Protein AF-A0A3S4GE03-F1 (afdb_monomer)

Foldseek 3Di:
DVVVVVVVCVVVVQQAADDPDDCGRCVVVVVVVVVVVVVVVVVVVVVVVVVVVVVVVVVVVLVVCLVPDPDWDWDFDQDPQRDTDTDTFQDFDQDPPPRDTDGPHYSPDPDDDDDDDDDPDVHPLRVLLVVLVVVLVVDDPPDPVNVLSVLVNLCSDDDPVSVVVNVVSLLVCLLVVNDDQPDPVSVVSNVVSVVVPVVDPDVVVVVVVVVVVVVVVVVVVVVVVVVVVVVVVVVVVVVVVVVVVVVVVVVVVVVVVVVVVVVVVVVVVVVVVVVVVVVVVVVVVVVVVVVVVVVVVVVVVVVVVVVVVVVDDDDDDDDDDD

Radius of gyration: 67.32 Å; Cα contacts (8 Å, |Δi|>4): 139; chains: 1; bounding box: 123×93×188 Å

Solvent-accessible surface area (backbone atoms only — not comparable to full-atom values): 18645 Å² total; per-residue (Å²): 108,71,67,58,52,54,47,57,49,52,66,72,70,52,52,68,81,56,69,94,81,79,56,29,61,44,44,70,57,51,51,52,49,51,50,50,56,51,53,50,50,64,56,40,55,57,52,51,51,47,48,53,49,51,48,52,51,48,53,51,47,50,61,50,48,69,75,68,62,90,66,71,46,77,42,75,44,73,46,99,85,72,48,78,42,83,41,62,33,56,42,76,44,69,41,89,89,76,74,46,80,42,60,41,60,50,85,85,56,90,77,80,84,81,84,87,90,70,78,97,53,96,39,73,59,53,45,55,48,53,54,46,52,56,48,55,77,73,42,61,86,90,39,75,64,40,53,50,50,53,33,55,48,33,59,60,52,86,51,89,87,37,47,70,53,20,53,53,25,49,52,51,35,36,68,71,64,77,43,79,66,85,47,79,68,44,44,51,51,45,52,52,43,53,52,48,59,74,72,44,78,56,64,67,58,53,49,55,48,45,57,52,44,51,58,48,48,52,52,50,48,53,50,51,50,53,51,49,51,50,51,52,49,51,49,53,52,53,49,49,52,50,49,51,50,50,50,54,48,52,53,52,51,53,54,51,49,54,52,48,52,52,49,51,50,51,50,52,54,50,50,53,52,48,52,53,52,48,52,55,48,50,53,52,50,51,53,50,52,51,53,53,51,55,50,48,53,52,50,54,52,50,53,52,55,49,53,58,57,71,70,62,89,80,84,88,87,84,91,80,83,133

Mean predicted aligned error: 22.33 Å

Sequence (322 aa):
MLEAATAAVKEVATLGVDAEAVNGGQVAYDTVNQLNMRADLETYVFQDNLATAMRRDGEIYQSIVNDIYDVPRNVVITLEDGSEKEVQLMAEVVDLATGERQVLNDIRGRYECYTDVGPSFQSMKQQNRAEILELLGKTPQGTPEYQLLLLQYFTLLDGKGVEMMRDYANKQLIQMGVKKPETPEEQQWFVEAQQAKQGQQDPAMVQAQGVLLQGQAELAKAQNQTLSLQIDAAKVEAQNQLNAAKIAEIFNNMDLNKQSEFREFLKTVASFQQDRSEDARANAELLLKGNEQTHKQRMDIANILQSQRQNQPSGSVAETPQ

Secondary structure (DSSP, 8-state):
-HHHHHHHHHHHHS----STTTSSSSHHHHHHHHHHHHHHHHHHHHHHHHHHHHHHHHHHHHHHHHHH--S--EEEEEPTTS-EEEEETTEEEE-TTT--EEEET-TTS---------S--SSHHHHHHHHHHHHHHHSPTTSHHHHHHHHHHHHT--STTTHHHHHHHHHHHHHTTSSPP-SHHHHHHHHHHHHHHHHS--HHHHHHHHHHHHHHHHHHHHHHHHHHHHHHHHHHHHHHHHHHHHHHHHHHHHHHHHHHHHHHHHHHHHHHHHHHHHHHHHHHHHHHHHHHHHHHHHHHHHHHHHHHHHTS----------

Organism: Salmonella enterica I (NCBI:txid59201)

Nearest PDB structures (foldseek):
  8eao-assembly1_F  TM=4.187E-01  e=5.826E-20  Salmonella phage P22
  8tvu-assembly1_B  TM=3.949E-01  e=2.277E-19  Salmonella phage P22
  4v4k-assembly1_M  TM=5.401E-01  e=2.304E-14  Lederbergvirus P22
  7sp4-assembly1_B  TM=5.221E-01  e=5.064E-06  Lederbergvirus Sf6

pLDDT: mean 70.63, std 12.8, range [39.88, 92.25]

InterPro domains:
  IPR032427 Phage P22-like portal protein [PF16510] (1-222)

Structure (mmCIF, N/CA/C/O backbone):
data_AF-A0A3S4GE03-F1
#
_entry.id   AF-A0A3S4GE03-F1
#
loop_
_atom_site.group_PDB
_atom_site.id
_atom_site.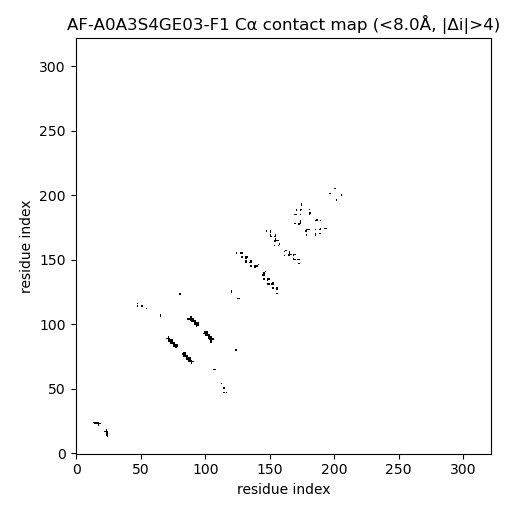type_symbol
_atom_site.label_atom_id
_atom_site.label_alt_id
_atom_site.label_comp_id
_atom_site.label_asym_id
_atom_site.label_entity_id
_atom_site.label_seq_id
_atom_site.pdbx_PDB_ins_code
_atom_site.Cartn_x
_atom_site.Cartn_y
_atom_site.Cartn_z
_atom_site.occupancy
_atom_site.B_iso_or_equiv
_atom_site.auth_seq_id
_atom_site.auth_comp_id
_atom_site.auth_asym_id
_atom_site.auth_atom_id
_atom_site.pdbx_PDB_model_num
ATOM 1 N N . MET A 1 1 ? 33.831 49.972 -22.524 1.00 71.19 1 MET A N 1
ATOM 2 C CA . MET A 1 1 ? 34.371 48.802 -23.259 1.00 71.19 1 MET A CA 1
ATOM 3 C C . MET A 1 1 ? 33.900 47.490 -22.645 1.00 71.19 1 MET A C 1
ATOM 5 O O . MET A 1 1 ? 33.284 46.718 -23.360 1.00 71.19 1 MET A O 1
ATOM 9 N N . LEU A 1 2 ? 34.106 47.256 -21.341 1.00 76.44 2 LEU A N 1
ATOM 10 C CA . LEU A 1 2 ? 33.656 46.020 -20.681 1.00 76.44 2 LEU A CA 1
ATOM 11 C C . LEU A 1 2 ? 32.128 45.823 -20.742 1.00 76.44 2 LEU A C 1
ATOM 13 O O . LEU A 1 2 ? 31.669 44.744 -21.083 1.00 76.44 2 LEU A O 1
ATOM 17 N N . GLU A 1 3 ? 31.346 46.877 -20.492 1.00 78.25 3 GLU A N 1
ATOM 18 C CA . GLU A 1 3 ? 29.873 46.817 -20.550 1.00 78.25 3 GLU A CA 1
ATOM 19 C C . GLU A 1 3 ? 29.325 46.576 -21.961 1.00 78.25 3 GLU A C 1
ATOM 21 O O . GLU A 1 3 ? 28.340 45.870 -22.138 1.00 78.25 3 GLU A O 1
ATOM 26 N N . ALA A 1 4 ? 29.990 47.114 -22.984 1.00 81.19 4 ALA A N 1
ATOM 27 C CA . ALA A 1 4 ? 29.619 46.858 -24.373 1.00 81.19 4 ALA A CA 1
ATOM 28 C C . ALA A 1 4 ? 29.935 45.409 -24.777 1.00 81.19 4 ALA A C 1
ATOM 30 O O . ALA A 1 4 ? 29.151 44.777 -25.477 1.00 81.19 4 ALA A O 1
ATOM 31 N N . ALA A 1 5 ? 31.054 44.859 -24.292 1.00 80.75 5 ALA A N 1
ATOM 32 C CA . ALA A 1 5 ? 31.407 43.463 -24.521 1.00 80.75 5 ALA A CA 1
ATOM 33 C C . ALA A 1 5 ? 30.427 42.505 -23.822 1.00 80.75 5 ALA A C 1
ATOM 35 O O . ALA A 1 5 ? 30.010 41.515 -24.416 1.00 80.75 5 ALA A O 1
ATOM 36 N N . THR A 1 6 ? 30.005 42.804 -22.590 1.00 82.50 6 THR A N 1
ATOM 37 C CA . THR A 1 6 ? 29.022 41.970 -21.882 1.00 82.50 6 THR A CA 1
ATOM 38 C C . THR A 1 6 ? 27.618 42.090 -22.471 1.00 82.50 6 THR A C 1
ATOM 40 O O . THR A 1 6 ? 26.898 41.094 -22.492 1.00 82.50 6 THR A O 1
ATOM 43 N N . ALA A 1 7 ? 27.234 43.261 -22.988 1.00 82.50 7 ALA A N 1
ATOM 44 C CA . ALA A 1 7 ? 25.977 43.442 -23.711 1.00 82.50 7 ALA A CA 1
ATOM 45 C C . ALA A 1 7 ? 25.952 42.634 -25.018 1.00 82.50 7 ALA A C 1
ATOM 47 O O . ALA A 1 7 ? 25.019 41.865 -25.229 1.00 82.50 7 ALA A O 1
ATOM 48 N N . ALA A 1 8 ? 27.015 42.714 -25.826 1.00 79.75 8 ALA A N 1
ATOM 49 C CA . ALA A 1 8 ? 27.121 41.964 -27.078 1.00 79.75 8 ALA A CA 1
ATOM 50 C C . ALA A 1 8 ? 27.074 40.443 -26.858 1.00 79.75 8 ALA A C 1
ATOM 52 O O . ALA A 1 8 ? 26.425 39.730 -27.616 1.00 79.75 8 ALA A O 1
ATOM 53 N N . VAL A 1 9 ? 27.717 39.940 -25.795 1.00 78.94 9 VAL A N 1
ATOM 54 C CA . VAL A 1 9 ? 27.664 38.511 -25.441 1.00 78.94 9 VAL A CA 1
ATOM 55 C C . VAL A 1 9 ? 26.261 38.097 -24.999 1.00 78.94 9 VAL A C 1
ATOM 57 O O . VAL A 1 9 ? 25.794 37.039 -25.404 1.00 78.94 9 VAL A O 1
ATOM 60 N N . LYS A 1 10 ? 25.568 38.912 -24.196 1.00 77.88 10 LYS A N 1
ATOM 61 C CA . LYS A 1 10 ? 24.201 38.597 -23.751 1.00 77.88 10 LYS A CA 1
ATOM 62 C C . LYS A 1 10 ? 23.214 38.535 -24.911 1.00 77.88 10 LYS A C 1
ATOM 64 O O . LYS A 1 10 ? 22.369 37.653 -24.911 1.00 77.88 10 LYS A O 1
ATOM 69 N N . GLU A 1 11 ? 23.355 39.421 -25.891 1.00 74.69 11 GLU A N 1
ATOM 70 C CA . GLU A 1 11 ? 22.436 39.527 -27.027 1.00 74.69 11 GLU A CA 1
ATOM 71 C C . GLU A 1 11 ? 22.464 38.283 -27.933 1.00 74.69 11 GLU A C 1
ATOM 73 O O . GLU A 1 11 ? 21.421 37.846 -28.410 1.00 74.69 11 GLU A O 1
ATOM 78 N N . VAL A 1 12 ? 23.636 37.658 -28.113 1.00 74.94 12 VAL A N 1
ATOM 79 C CA . VAL A 1 12 ? 23.782 36.411 -28.894 1.00 74.94 12 VAL A CA 1
ATOM 80 C C . VAL A 1 12 ? 23.663 35.131 -28.063 1.00 74.94 12 VAL A C 1
ATOM 82 O O . VAL A 1 12 ? 23.415 34.064 -28.620 1.00 74.94 12 VAL A O 1
ATOM 85 N N . ALA A 1 13 ? 23.859 35.203 -26.744 1.00 69.00 13 ALA A N 1
ATOM 86 C CA . ALA A 1 13 ? 23.791 34.035 -25.863 1.00 69.00 13 ALA A CA 1
ATOM 87 C C . ALA A 1 13 ? 22.346 33.629 -25.530 1.00 69.00 13 ALA A C 1
ATOM 89 O O . ALA A 1 13 ? 22.100 32.487 -25.145 1.00 69.00 13 ALA A O 1
ATOM 90 N N . THR A 1 14 ? 21.384 34.543 -25.671 1.00 63.22 14 THR A N 1
ATOM 91 C CA . THR A 1 14 ? 19.960 34.249 -25.489 1.00 63.22 14 THR A CA 1
ATOM 92 C C . THR A 1 14 ? 19.299 33.984 -26.834 1.00 63.22 14 THR A C 1
ATOM 94 O O . THR A 1 14 ? 18.924 34.917 -27.542 1.00 63.22 14 THR A O 1
ATOM 97 N N . LEU A 1 15 ? 19.113 32.709 -27.184 1.00 60.22 15 LEU A N 1
ATOM 98 C CA . LEU A 1 15 ? 18.214 32.347 -28.279 1.00 60.22 15 LEU A CA 1
ATOM 99 C C . LEU A 1 15 ? 16.779 32.608 -27.808 1.00 60.22 15 LEU A C 1
ATOM 101 O O . LEU A 1 15 ? 16.292 31.867 -26.962 1.00 60.22 15 LEU A O 1
ATOM 105 N N . GLY A 1 16 ? 16.178 33.695 -28.312 1.00 57.91 16 GLY A N 1
ATOM 106 C CA . GLY A 1 16 ? 14.763 34.083 -28.199 1.00 57.91 16 GLY A CA 1
ATOM 107 C C . GLY A 1 16 ? 13.973 33.377 -27.099 1.00 57.91 16 GLY A C 1
ATOM 108 O O . GLY A 1 16 ? 13.423 32.303 -27.319 1.00 57.91 16 GLY A O 1
ATOM 109 N N . VAL A 1 17 ? 13.925 33.972 -25.909 1.00 55.25 17 VAL A N 1
ATOM 110 C CA . VAL A 1 17 ? 13.207 33.384 -24.778 1.00 55.25 17 VAL A CA 1
ATOM 111 C C . VAL A 1 17 ? 11.729 33.736 -24.897 1.00 55.25 17 VAL A C 1
ATOM 113 O O . VAL A 1 17 ? 11.349 34.856 -24.583 1.00 55.25 17 VAL A O 1
ATOM 116 N N . ASP A 1 18 ? 10.909 32.768 -25.301 1.00 49.78 18 ASP A N 1
ATOM 117 C CA . ASP A 1 18 ? 9.490 32.749 -24.951 1.00 49.78 18 ASP A CA 1
ATOM 118 C C . ASP A 1 18 ? 9.033 31.337 -24.545 1.00 49.78 18 ASP A C 1
ATOM 120 O O . ASP A 1 18 ? 9.496 30.332 -25.080 1.00 49.78 18 ASP A O 1
ATOM 124 N N . ALA A 1 19 ? 8.120 31.311 -23.565 1.00 51.00 19 ALA A N 1
ATOM 125 C CA . ALA A 1 19 ? 7.513 30.175 -22.851 1.00 51.00 19 ALA A CA 1
ATOM 126 C C . ALA A 1 19 ? 8.363 29.422 -21.784 1.00 51.00 19 ALA A C 1
ATOM 128 O O . ALA A 1 19 ? 8.441 28.194 -21.751 1.00 51.00 19 ALA A O 1
ATOM 129 N N . GLU A 1 20 ? 8.987 30.188 -20.887 1.00 55.12 20 GLU A N 1
ATOM 130 C CA . GLU A 1 20 ? 9.081 30.030 -19.412 1.00 55.12 20 GLU A CA 1
ATOM 131 C C . GLU A 1 20 ? 9.272 28.689 -18.658 1.00 55.12 20 GLU A C 1
ATOM 133 O O . GLU A 1 20 ? 9.245 28.728 -17.430 1.00 55.12 20 GLU A O 1
ATOM 138 N N . ALA A 1 21 ? 9.576 27.534 -19.261 1.00 54.75 21 ALA A N 1
ATOM 139 C CA . ALA A 1 21 ? 10.149 26.439 -18.443 1.00 54.75 21 ALA A CA 1
ATOM 140 C C . ALA A 1 21 ? 11.004 25.391 -19.159 1.00 54.75 21 ALA A C 1
ATOM 142 O O . ALA A 1 21 ? 11.906 24.851 -18.526 1.00 54.75 21 ALA A O 1
ATOM 143 N N . VAL A 1 22 ? 10.750 25.060 -20.428 1.00 53.12 22 VAL A N 1
ATOM 144 C CA . VAL A 1 22 ? 11.468 23.934 -21.075 1.00 53.12 22 VAL A CA 1
ATOM 145 C C . VAL A 1 22 ? 11.810 24.206 -22.545 1.00 53.12 22 VAL A C 1
ATOM 147 O O . VAL A 1 22 ? 12.855 23.781 -23.016 1.00 53.12 22 VAL A O 1
ATOM 150 N N . ASN A 1 23 ? 11.019 25.017 -23.254 1.00 50.31 23 ASN A N 1
ATOM 151 C CA . ASN A 1 23 ? 11.050 25.060 -24.721 1.00 50.31 23 ASN A CA 1
ATOM 152 C C . ASN A 1 23 ? 11.392 26.450 -25.310 1.00 50.31 23 ASN A C 1
ATOM 154 O O . ASN A 1 23 ? 11.028 26.747 -26.437 1.00 50.31 23 ASN A O 1
ATOM 158 N N . GLY A 1 24 ? 12.066 27.341 -24.580 1.00 54.62 24 GLY A N 1
ATOM 159 C CA . GLY A 1 24 ? 12.388 28.679 -25.111 1.00 54.62 24 GLY A CA 1
ATOM 160 C C . GLY A 1 24 ? 13.609 28.670 -26.035 1.00 54.62 24 GLY A C 1
ATOM 161 O O . GLY A 1 24 ? 13.508 28.815 -27.248 1.00 54.62 24 GLY A O 1
ATOM 162 N N . GLY A 1 25 ? 14.788 28.433 -25.454 1.00 57.78 25 GLY A N 1
ATOM 163 C CA . GLY A 1 25 ? 16.060 28.462 -26.191 1.00 57.78 25 GLY A CA 1
ATOM 164 C C . GLY A 1 25 ? 16.484 27.130 -26.819 1.00 57.78 25 GLY A C 1
ATOM 165 O O . GLY A 1 25 ? 17.398 27.110 -27.641 1.00 57.78 25 GLY A O 1
ATOM 166 N N . GLN A 1 26 ? 15.848 26.016 -26.440 1.00 60.62 26 GLN A N 1
ATOM 167 C CA . GLN A 1 26 ? 16.215 24.670 -26.901 1.00 60.62 26 GLN A CA 1
ATOM 168 C C . GLN A 1 26 ? 15.377 24.174 -28.081 1.00 60.62 26 GLN A C 1
ATOM 170 O O . GLN A 1 26 ? 15.816 23.257 -28.756 1.00 60.62 26 GLN A O 1
ATOM 175 N N . VAL A 1 27 ? 14.259 24.819 -28.438 1.00 60.62 27 VAL A N 1
ATOM 176 C CA . VAL A 1 27 ? 13.382 24.336 -29.527 1.00 60.62 27 VAL A CA 1
ATOM 177 C C . VAL A 1 27 ? 14.083 24.284 -30.874 1.00 60.62 27 VAL A C 1
ATOM 179 O O . VAL A 1 27 ? 13.823 23.369 -31.646 1.00 60.62 27 VAL A O 1
ATOM 182 N N . ALA A 1 28 ? 15.002 25.205 -31.166 1.00 61.56 28 ALA A N 1
ATOM 183 C CA . ALA A 1 28 ? 15.797 25.123 -32.391 1.00 61.56 28 ALA A CA 1
ATOM 184 C C . ALA A 1 28 ? 16.684 23.864 -32.403 1.00 61.56 28 ALA A C 1
ATOM 186 O O . ALA A 1 28 ? 16.758 23.171 -33.416 1.00 61.56 28 ALA A O 1
ATOM 187 N N . TYR A 1 29 ? 17.300 23.530 -31.266 1.00 62.91 29 TYR A N 1
ATOM 188 C CA . TYR A 1 29 ? 18.113 22.324 -31.112 1.00 62.91 29 TYR A CA 1
ATOM 189 C C . TYR A 1 29 ? 17.261 21.054 -31.083 1.00 62.91 29 TYR A C 1
ATOM 191 O O . TYR A 1 29 ? 17.598 20.094 -31.766 1.00 62.91 29 TYR A O 1
ATOM 199 N N . ASP A 1 30 ? 16.130 21.064 -30.382 1.00 63.03 30 ASP A N 1
ATOM 200 C CA . ASP A 1 30 ? 15.200 19.941 -30.295 1.00 63.03 30 ASP A CA 1
ATOM 201 C C . ASP A 1 30 ? 14.514 19.672 -31.629 1.00 63.03 30 ASP A C 1
ATOM 203 O O . ASP A 1 30 ? 14.332 18.519 -31.993 1.00 63.03 30 ASP A O 1
ATOM 207 N N . THR A 1 31 ? 14.194 20.705 -32.409 1.00 64.12 31 THR A N 1
ATOM 208 C CA . THR A 1 31 ? 13.623 20.539 -33.753 1.00 64.12 31 THR A CA 1
ATOM 209 C C . THR A 1 31 ? 14.653 19.939 -34.707 1.00 64.12 31 THR A C 1
ATOM 211 O O . THR A 1 31 ? 14.323 19.041 -35.478 1.00 64.12 31 THR A O 1
ATOM 214 N N . VAL A 1 32 ? 15.916 20.379 -34.637 1.00 66.50 32 VAL A N 1
ATOM 215 C CA . VAL A 1 32 ? 17.011 19.769 -35.412 1.00 66.50 32 VAL A CA 1
ATOM 216 C C . VAL A 1 32 ? 17.273 18.333 -34.949 1.00 66.50 32 VAL A C 1
ATOM 218 O O . VAL A 1 32 ? 17.465 17.452 -35.780 1.00 66.50 32 VAL A O 1
ATOM 221 N N . ASN A 1 33 ? 17.215 18.063 -33.645 1.00 66.25 33 ASN A N 1
ATOM 222 C CA . ASN A 1 33 ? 17.357 16.717 -33.099 1.00 66.25 33 ASN A CA 1
ATOM 223 C C . ASN A 1 33 ? 16.191 15.806 -33.522 1.00 66.25 33 ASN A C 1
ATOM 225 O O . ASN A 1 33 ? 16.417 14.684 -33.952 1.00 66.25 33 ASN A O 1
ATOM 229 N N . GLN A 1 34 ? 14.952 16.301 -33.506 1.00 62.12 34 GLN A N 1
ATOM 230 C CA . GLN A 1 34 ? 13.775 15.582 -34.003 1.00 62.12 34 GLN A CA 1
ATOM 231 C C . GLN A 1 34 ? 13.847 15.325 -35.513 1.00 62.12 34 GLN A C 1
ATOM 233 O O . GLN A 1 34 ? 13.414 14.269 -35.972 1.00 62.12 34 GLN A O 1
ATOM 238 N N . LEU A 1 35 ? 14.402 16.258 -36.293 1.00 60.75 35 LEU A N 1
ATOM 239 C CA . LEU A 1 35 ? 14.673 16.052 -37.718 1.00 60.75 35 LEU A CA 1
ATOM 240 C C . LEU A 1 35 ? 15.735 14.968 -37.935 1.00 60.75 35 LEU A C 1
ATOM 242 O O . LEU A 1 35 ? 15.525 14.098 -38.773 1.00 60.75 35 LEU A O 1
ATOM 246 N N . ASN A 1 36 ? 16.817 14.968 -37.151 1.00 59.56 36 ASN A N 1
ATOM 247 C CA . ASN A 1 36 ? 17.829 13.909 -37.197 1.00 59.56 36 ASN A CA 1
ATOM 248 C C . ASN A 1 36 ? 17.255 12.550 -36.759 1.00 59.56 36 ASN A C 1
ATOM 250 O O . ASN A 1 36 ? 17.472 11.562 -37.447 1.00 59.56 36 ASN A O 1
ATOM 254 N N . MET A 1 37 ? 16.428 12.497 -35.709 1.00 57.50 37 MET A N 1
ATOM 255 C CA . MET A 1 37 ? 15.717 11.275 -35.302 1.00 57.50 37 MET A CA 1
ATOM 256 C C . MET A 1 37 ? 14.765 10.755 -36.390 1.00 57.50 37 MET A C 1
ATOM 258 O O . MET A 1 37 ? 14.607 9.548 -36.556 1.00 57.50 37 MET A O 1
ATOM 262 N N . ARG A 1 38 ? 14.127 11.649 -37.158 1.00 55.78 38 ARG A N 1
ATOM 263 C CA . ARG A 1 38 ? 13.309 11.259 -38.318 1.00 55.78 38 ARG A CA 1
ATOM 264 C C . ARG A 1 38 ? 14.151 10.787 -39.505 1.00 55.78 38 ARG A C 1
ATOM 266 O O . ARG A 1 38 ? 13.716 9.880 -40.203 1.00 55.78 38 ARG A O 1
ATOM 273 N N . ALA A 1 39 ? 15.331 11.364 -39.720 1.00 58.16 39 ALA A N 1
ATOM 274 C CA . ALA A 1 39 ? 16.275 10.902 -40.738 1.00 58.16 39 ALA A CA 1
ATOM 275 C C . ALA A 1 39 ? 16.860 9.519 -40.388 1.00 58.16 39 ALA A C 1
ATOM 277 O O . ALA A 1 39 ? 16.996 8.663 -41.262 1.00 58.16 39 ALA A O 1
ATOM 278 N N . ASP A 1 40 ? 17.107 9.250 -39.102 1.00 54.06 40 ASP A N 1
ATOM 279 C CA . ASP A 1 40 ? 17.481 7.917 -38.617 1.00 54.06 40 ASP A CA 1
ATOM 280 C C . ASP A 1 40 ? 16.367 6.887 -38.879 1.00 54.06 40 ASP A C 1
ATOM 282 O O . ASP A 1 40 ? 16.654 5.741 -39.219 1.00 54.06 40 ASP A O 1
ATOM 286 N N . LEU A 1 41 ? 15.096 7.303 -38.835 1.00 53.41 41 LEU A N 1
ATOM 287 C CA . LEU A 1 41 ? 13.927 6.484 -39.182 1.00 53.41 41 LEU A CA 1
ATOM 288 C C . LEU A 1 41 ? 13.893 6.057 -40.666 1.00 53.41 41 LEU A C 1
ATOM 290 O O . LEU A 1 41 ? 13.392 4.980 -40.983 1.00 53.41 41 LEU A O 1
ATOM 294 N N . GLU A 1 42 ? 14.460 6.841 -41.588 1.00 49.84 42 GLU A N 1
ATOM 295 C CA . GLU A 1 42 ? 14.595 6.420 -42.995 1.00 49.84 42 GLU A CA 1
ATOM 296 C C . GLU A 1 42 ? 15.641 5.306 -43.153 1.00 49.84 42 GLU A C 1
ATOM 298 O O . GLU A 1 42 ? 15.451 4.371 -43.932 1.00 49.84 42 GLU A O 1
ATOM 303 N N . THR A 1 43 ? 16.716 5.354 -42.360 1.00 58.28 43 THR A N 1
ATOM 304 C CA . THR A 1 43 ? 17.705 4.264 -42.279 1.00 58.28 43 THR A CA 1
ATOM 305 C C . THR A 1 43 ? 17.124 3.048 -41.551 1.00 58.28 43 THR A C 1
ATOM 307 O O . THR A 1 43 ? 17.416 1.902 -41.903 1.00 58.28 43 THR A O 1
ATOM 310 N N . TYR A 1 44 ? 16.230 3.293 -40.592 1.00 54.25 44 TYR A N 1
ATOM 311 C CA . TYR A 1 44 ? 15.542 2.277 -39.808 1.00 54.25 44 TYR A CA 1
ATOM 312 C C . TYR A 1 44 ? 14.733 1.307 -40.669 1.00 54.25 44 TYR A C 1
ATOM 314 O O . TYR A 1 44 ? 14.786 0.110 -40.430 1.00 54.25 44 TYR A O 1
ATOM 322 N N . VAL A 1 45 ? 14.064 1.773 -41.729 1.00 55.47 45 VAL A N 1
ATOM 323 C CA . VAL A 1 45 ? 13.328 0.889 -42.655 1.00 55.47 45 VAL A CA 1
ATOM 324 C C . VAL A 1 45 ? 14.251 -0.158 -43.292 1.00 55.47 45 VAL A C 1
ATOM 326 O O . VAL A 1 45 ? 13.839 -1.293 -43.515 1.00 55.47 45 VAL A O 1
ATOM 329 N N . PHE A 1 46 ? 15.518 0.168 -43.565 1.00 58.44 46 PHE A N 1
ATOM 330 C CA . PHE A 1 46 ? 16.478 -0.817 -44.077 1.00 58.44 46 PHE A CA 1
ATOM 331 C C . PHE A 1 46 ? 16.923 -1.807 -42.999 1.00 58.44 46 PHE A C 1
ATOM 333 O O . PHE A 1 46 ? 17.118 -2.982 -43.305 1.00 58.44 46 PHE A O 1
ATOM 340 N N . GLN A 1 47 ? 17.045 -1.361 -41.748 1.00 60.91 47 GLN A N 1
ATOM 341 C CA . GLN A 1 47 ? 17.376 -2.222 -40.614 1.00 60.91 47 GLN A CA 1
ATOM 342 C C . GLN A 1 47 ? 16.206 -3.131 -40.214 1.00 60.91 47 GLN A C 1
ATOM 344 O O . GLN A 1 47 ? 16.425 -4.300 -39.915 1.00 60.91 47 GLN A O 1
ATOM 349 N N . ASP A 1 48 ? 14.974 -2.635 -40.280 1.00 55.59 48 ASP A N 1
ATOM 350 C CA . ASP A 1 48 ? 13.743 -3.386 -40.036 1.00 55.59 48 ASP A CA 1
ATOM 351 C C . ASP A 1 48 ? 13.481 -4.410 -41.145 1.00 55.59 48 ASP A C 1
ATOM 353 O O . ASP A 1 48 ? 13.202 -5.578 -40.882 1.00 55.59 48 ASP A O 1
ATOM 357 N N . ASN A 1 49 ? 13.704 -4.028 -42.406 1.00 62.22 49 ASN A N 1
ATOM 358 C CA . ASN A 1 49 ? 13.678 -4.977 -43.516 1.00 62.22 49 ASN A CA 1
ATOM 359 C C . ASN A 1 49 ? 14.788 -6.032 -43.392 1.00 62.22 49 ASN A C 1
ATOM 361 O O . ASN A 1 49 ? 14.552 -7.198 -43.707 1.00 62.22 49 ASN A O 1
ATOM 365 N N . LEU A 1 50 ? 15.979 -5.661 -42.906 1.00 68.06 50 LEU A N 1
ATOM 366 C CA . LEU A 1 50 ? 17.050 -6.615 -42.603 1.00 68.06 50 LEU A CA 1
ATOM 367 C C . LEU A 1 50 ? 16.656 -7.546 -41.451 1.00 68.06 50 LEU A C 1
ATOM 369 O O . LEU A 1 50 ? 16.901 -8.743 -41.537 1.00 68.06 50 LEU A O 1
ATOM 373 N N . ALA A 1 51 ? 16.022 -7.034 -40.398 1.00 60.66 51 ALA A N 1
ATOM 374 C CA . ALA A 1 51 ? 15.557 -7.836 -39.273 1.00 60.66 51 ALA A CA 1
ATOM 375 C C . ALA A 1 51 ? 14.408 -8.775 -39.680 1.00 60.66 51 ALA A C 1
ATOM 377 O O . ALA A 1 51 ? 14.406 -9.946 -39.309 1.00 60.66 51 ALA A O 1
ATOM 378 N N . THR A 1 52 ? 13.494 -8.310 -40.532 1.00 67.00 52 THR A N 1
ATOM 379 C CA . THR A 1 52 ? 12.438 -9.122 -41.152 1.00 67.00 52 THR A CA 1
ATOM 380 C C . THR A 1 52 ? 13.030 -10.203 -42.062 1.00 67.00 52 THR A C 1
ATOM 382 O O . THR A 1 52 ? 12.566 -11.345 -42.051 1.00 67.00 52 THR A O 1
ATOM 385 N N . ALA A 1 53 ? 14.086 -9.885 -42.819 1.00 68.81 53 ALA A N 1
ATOM 386 C CA . ALA A 1 53 ? 14.820 -10.864 -43.618 1.00 68.81 53 ALA A CA 1
ATOM 387 C C . ALA A 1 53 ? 15.520 -11.905 -42.729 1.00 68.81 53 ALA A C 1
ATOM 389 O O . ALA A 1 53 ? 15.340 -13.098 -42.944 1.00 68.81 53 ALA A O 1
ATOM 390 N N . MET A 1 54 ? 16.214 -11.471 -41.673 1.00 67.38 54 MET A N 1
ATOM 391 C CA . MET A 1 54 ? 16.857 -12.352 -40.692 1.00 67.38 54 MET A CA 1
ATOM 392 C C . MET A 1 54 ? 15.848 -13.228 -39.944 1.00 67.38 54 MET A C 1
ATOM 394 O O . MET A 1 54 ? 16.139 -14.385 -39.657 1.00 67.38 54 MET A O 1
ATOM 398 N N . ARG A 1 55 ? 14.638 -12.724 -39.670 1.00 67.62 55 ARG A N 1
ATOM 399 C CA . ARG A 1 55 ? 13.535 -13.521 -39.115 1.00 67.62 55 ARG A CA 1
ATOM 400 C C . ARG A 1 55 ? 13.123 -14.621 -40.082 1.00 67.62 55 ARG A C 1
ATOM 402 O O . ARG A 1 55 ? 12.991 -15.770 -39.675 1.00 67.62 55 ARG A O 1
ATOM 409 N N . ARG A 1 56 ? 12.951 -14.289 -41.361 1.00 72.38 56 ARG A N 1
ATOM 410 C CA . ARG A 1 56 ? 12.593 -15.275 -42.384 1.00 72.38 56 ARG A CA 1
ATOM 411 C C . ARG A 1 56 ? 13.704 -16.303 -42.596 1.00 72.38 56 ARG A C 1
ATOM 413 O O . ARG A 1 56 ? 13.403 -17.483 -42.739 1.00 72.38 56 ARG A O 1
ATOM 420 N N . ASP A 1 57 ? 14.965 -15.885 -42.539 1.00 72.31 57 ASP A N 1
ATOM 421 C CA . ASP A 1 57 ? 16.118 -16.787 -42.569 1.00 72.31 57 ASP A CA 1
ATOM 422 C C . ASP A 1 57 ? 16.170 -17.677 -41.316 1.00 72.31 57 ASP A C 1
ATOM 424 O O . ASP A 1 57 ? 16.461 -18.865 -41.429 1.00 72.31 57 ASP A O 1
ATOM 428 N N . GLY A 1 58 ? 15.816 -17.147 -40.141 1.00 67.38 58 GLY A N 1
ATOM 429 C CA . GLY A 1 58 ? 15.672 -17.896 -38.891 1.00 67.38 58 GLY A CA 1
ATOM 430 C C . GLY A 1 58 ? 14.542 -18.928 -38.932 1.00 67.38 58 GLY A C 1
ATOM 431 O O . GLY A 1 58 ? 14.754 -20.066 -38.527 1.00 67.38 58 GLY A O 1
ATOM 432 N N . GLU A 1 59 ? 13.380 -18.577 -39.490 1.00 67.69 59 GLU A N 1
ATOM 433 C CA . GLU A 1 59 ? 12.247 -19.491 -39.710 1.00 67.69 59 GLU A CA 1
ATOM 434 C C . GLU A 1 59 ? 12.615 -20.610 -40.704 1.00 67.69 59 GLU A C 1
ATOM 436 O O . GLU A 1 59 ? 12.314 -21.785 -40.474 1.00 67.69 59 GLU A O 1
ATOM 441 N N . ILE A 1 60 ? 13.316 -20.272 -41.795 1.00 74.19 60 ILE A N 1
ATOM 442 C CA . ILE A 1 60 ? 13.818 -21.252 -42.770 1.00 74.19 60 ILE A CA 1
ATOM 443 C C . ILE A 1 60 ? 14.868 -22.155 -42.120 1.00 74.19 60 ILE A C 1
ATOM 445 O O . ILE A 1 60 ? 14.786 -23.377 -42.245 1.00 74.19 60 ILE A O 1
ATOM 449 N N . TYR A 1 61 ? 15.826 -21.582 -41.392 1.00 70.25 61 TYR A N 1
ATOM 450 C CA . TYR A 1 61 ? 16.840 -22.341 -40.673 1.00 70.25 61 TYR A CA 1
ATOM 451 C C . TYR A 1 61 ? 16.190 -23.277 -39.654 1.00 70.25 61 TYR A C 1
ATOM 453 O O . TYR A 1 61 ? 16.468 -24.466 -39.695 1.00 70.25 61 TYR A O 1
ATOM 461 N N . GLN A 1 62 ? 15.249 -22.807 -38.830 1.00 62.16 62 GLN A N 1
ATOM 462 C CA . GLN A 1 62 ? 14.477 -23.651 -37.911 1.00 62.16 62 GLN A CA 1
ATOM 463 C C . GLN A 1 62 ? 13.781 -24.806 -38.639 1.00 62.16 62 GLN A C 1
ATOM 465 O O . GLN A 1 62 ? 13.878 -25.946 -38.193 1.00 62.16 62 GLN A O 1
ATOM 470 N N . SER A 1 63 ? 13.142 -24.545 -39.787 1.00 65.88 63 SER A N 1
ATOM 471 C CA . SER A 1 63 ? 12.488 -25.604 -40.568 1.00 65.88 63 SER A CA 1
ATOM 472 C C . SER A 1 63 ? 13.464 -26.689 -41.042 1.00 65.88 63 SER A C 1
ATOM 474 O O . SER A 1 63 ? 13.109 -27.860 -41.049 1.00 65.88 63 SER A O 1
ATOM 476 N N . ILE A 1 64 ? 14.706 -26.314 -41.365 1.00 70.62 64 ILE A N 1
ATOM 477 C CA . ILE A 1 64 ? 15.759 -27.229 -41.824 1.00 70.62 64 ILE A CA 1
ATOM 478 C C . ILE A 1 64 ? 16.434 -27.943 -40.641 1.00 70.62 64 ILE A C 1
ATOM 480 O O . ILE A 1 64 ? 16.735 -29.132 -40.710 1.00 70.62 64 ILE A O 1
ATOM 484 N N . VAL A 1 65 ? 16.666 -27.235 -39.536 1.00 62.78 65 VAL A N 1
ATOM 485 C CA . VAL A 1 65 ? 17.252 -27.761 -38.294 1.00 62.78 65 VAL A CA 1
ATOM 486 C C . VAL A 1 65 ? 16.378 -28.866 -37.700 1.00 62.78 65 VAL A C 1
ATOM 488 O O . VAL A 1 65 ? 16.928 -29.858 -37.224 1.00 62.78 65 VAL A O 1
ATOM 491 N N . ASN A 1 66 ? 15.051 -28.743 -37.808 1.00 60.62 66 ASN A N 1
ATOM 492 C CA . ASN A 1 66 ? 14.093 -29.775 -37.397 1.00 60.62 66 ASN A CA 1
ATOM 493 C C . ASN A 1 66 ? 14.277 -31.114 -38.130 1.00 60.62 66 ASN A C 1
ATOM 495 O O . ASN A 1 66 ? 14.013 -32.159 -37.542 1.00 60.62 66 ASN A O 1
ATOM 499 N N . ASP A 1 67 ? 14.731 -31.086 -39.386 1.00 65.12 67 ASP A N 1
ATOM 500 C CA . ASP A 1 67 ? 14.931 -32.287 -40.207 1.00 65.12 67 ASP A CA 1
ATOM 501 C C . ASP A 1 67 ? 16.361 -32.851 -40.094 1.00 65.12 67 ASP A C 1
ATOM 503 O O . ASP A 1 67 ? 16.590 -34.030 -40.364 1.00 65.12 67 ASP A O 1
ATOM 507 N N . ILE A 1 68 ? 17.342 -32.017 -39.724 1.00 66.56 68 ILE A N 1
ATOM 508 C CA . ILE A 1 68 ? 18.769 -32.386 -39.714 1.00 66.56 68 ILE A CA 1
ATOM 509 C C . ILE A 1 68 ? 19.254 -32.851 -38.335 1.00 66.56 68 ILE A C 1
ATOM 511 O O . ILE A 1 68 ? 20.136 -33.710 -38.258 1.00 66.56 68 ILE A O 1
ATOM 515 N N . TYR A 1 69 ? 18.735 -32.288 -37.241 1.00 62.38 69 TYR A N 1
ATOM 516 C CA . TYR A 1 69 ? 19.224 -32.605 -35.899 1.00 62.38 69 TYR A CA 1
ATOM 517 C C . TYR A 1 69 ? 18.333 -33.634 -35.197 1.00 62.38 69 TYR A C 1
ATOM 519 O O . TYR A 1 69 ? 17.324 -33.288 -34.598 1.00 62.38 69 TYR A O 1
ATOM 527 N N . ASP A 1 70 ? 18.770 -34.894 -35.225 1.00 61.66 70 ASP A N 1
ATOM 528 C CA . ASP A 1 70 ? 18.081 -36.054 -34.625 1.00 61.66 70 ASP A CA 1
ATOM 529 C C . ASP A 1 70 ? 18.775 -36.568 -33.340 1.00 61.66 70 ASP A C 1
ATOM 531 O O . ASP A 1 70 ? 18.607 -37.710 -32.919 1.00 61.66 70 ASP A O 1
ATOM 535 N N . VAL A 1 71 ? 19.649 -35.754 -32.731 1.00 62.44 71 VAL A N 1
ATOM 536 C CA . VAL A 1 71 ? 20.469 -36.163 -31.577 1.00 62.44 71 VAL A CA 1
ATOM 537 C C . VAL A 1 71 ? 20.284 -35.182 -30.416 1.00 62.44 71 VAL A C 1
ATOM 539 O O . VAL A 1 71 ? 20.448 -33.974 -30.619 1.00 62.44 71 VAL A O 1
ATOM 542 N N . PRO A 1 72 ? 20.014 -35.670 -29.188 1.00 61.88 72 PRO A N 1
ATOM 543 C CA . PRO A 1 72 ? 19.886 -34.818 -28.014 1.00 61.88 72 PRO A CA 1
ATOM 544 C C . PRO A 1 72 ? 21.204 -34.095 -27.727 1.00 61.88 72 PRO A C 1
ATOM 546 O O . PRO A 1 72 ? 22.273 -34.705 -27.629 1.00 61.88 72 PRO A O 1
ATOM 549 N N . ARG A 1 73 ? 21.125 -32.773 -27.575 1.00 64.19 73 ARG A N 1
ATOM 550 C CA . ARG A 1 73 ? 22.266 -31.909 -27.259 1.00 64.19 73 ARG A CA 1
ATOM 551 C C . ARG A 1 73 ? 21.847 -30.785 -26.324 1.00 64.19 73 ARG A C 1
ATOM 553 O O . ARG A 1 73 ? 20.702 -30.337 -26.340 1.00 64.19 73 ARG A O 1
ATOM 560 N N . ASN A 1 74 ? 22.807 -30.298 -25.550 1.00 64.06 74 ASN A N 1
ATOM 561 C CA . ASN A 1 74 ? 22.635 -29.085 -24.762 1.00 64.06 74 ASN A CA 1
ATOM 562 C C . ASN A 1 74 ? 22.854 -27.883 -25.687 1.00 64.06 74 ASN A C 1
ATOM 564 O O . ASN A 1 74 ? 23.862 -27.822 -26.401 1.00 64.06 74 ASN A O 1
ATOM 568 N N . VAL A 1 75 ? 21.895 -26.960 -25.715 1.00 63.34 75 VAL A N 1
ATOM 569 C CA . VAL A 1 75 ? 21.997 -25.698 -26.454 1.00 63.34 75 VAL A CA 1
ATOM 570 C C . VAL A 1 75 ? 21.735 -24.561 -25.483 1.00 63.34 75 VAL A C 1
ATOM 572 O O . VAL A 1 75 ? 20.823 -24.625 -24.661 1.00 63.34 75 VAL A O 1
ATOM 575 N N . VAL A 1 76 ? 22.560 -23.525 -25.578 1.00 67.25 76 VAL A N 1
ATOM 576 C CA . VAL A 1 76 ? 22.332 -22.261 -24.886 1.00 67.25 76 VAL A CA 1
ATOM 577 C C . VAL A 1 76 ? 21.301 -21.489 -25.702 1.00 67.25 76 VAL A C 1
ATOM 579 O O . VAL A 1 76 ? 21.558 -21.164 -26.861 1.00 67.25 76 VAL A O 1
ATOM 582 N N . ILE A 1 77 ? 20.128 -21.242 -25.127 1.00 65.12 77 ILE A N 1
ATOM 583 C CA . ILE A 1 77 ? 19.124 -20.349 -25.708 1.00 65.12 77 ILE A CA 1
ATOM 584 C C . ILE A 1 77 ? 19.212 -18.989 -25.022 1.00 65.12 77 ILE A C 1
ATOM 586 O O . ILE A 1 77 ? 19.376 -18.912 -23.804 1.00 65.12 77 ILE A O 1
ATOM 590 N N . THR A 1 78 ? 19.095 -17.918 -25.797 1.00 60.78 78 THR A N 1
ATOM 591 C CA . THR A 1 78 ? 18.935 -16.567 -25.257 1.00 60.78 78 THR A CA 1
ATOM 592 C C . THR A 1 78 ? 17.446 -16.312 -25.068 1.00 60.78 78 THR A C 1
ATOM 594 O O . THR A 1 78 ? 16.667 -16.439 -26.012 1.00 60.78 78 THR A O 1
ATOM 597 N N . LEU A 1 79 ? 17.046 -16.017 -23.837 1.00 64.75 79 LEU A N 1
ATOM 598 C CA . LEU A 1 79 ? 15.674 -15.675 -23.482 1.00 64.75 79 LEU A CA 1
ATOM 599 C C . LEU A 1 79 ? 15.371 -14.214 -23.854 1.00 64.75 79 LEU A C 1
ATOM 601 O O . LEU A 1 79 ? 16.271 -13.421 -24.130 1.00 64.75 79 LEU A O 1
ATOM 605 N N . GLU A 1 80 ? 14.088 -13.854 -23.844 1.00 50.56 80 GLU A N 1
ATOM 606 C CA . GLU A 1 80 ? 13.582 -12.511 -24.193 1.00 50.56 80 GLU A CA 1
ATOM 607 C C . GLU A 1 80 ? 14.162 -11.386 -23.313 1.00 50.56 80 GLU A C 1
ATOM 609 O O . GLU A 1 80 ? 14.198 -10.220 -23.704 1.00 50.56 80 GLU A O 1
ATOM 614 N N . ASP A 1 81 ? 14.661 -11.733 -22.127 1.00 48.62 81 ASP A N 1
ATOM 615 C CA . ASP A 1 81 ? 15.312 -10.823 -21.184 1.00 48.62 81 ASP A CA 1
ATOM 616 C C . ASP A 1 81 ? 16.824 -10.639 -21.439 1.00 48.62 81 ASP A C 1
ATOM 618 O O . ASP A 1 81 ? 17.482 -9.872 -20.730 1.00 48.62 81 ASP A O 1
ATOM 622 N N . GLY A 1 82 ? 17.378 -11.316 -22.452 1.00 47.97 82 GLY A N 1
ATOM 623 C CA . GLY A 1 82 ? 18.804 -11.318 -22.778 1.00 47.97 82 GLY A CA 1
ATOM 624 C C . GLY A 1 82 ? 19.651 -12.244 -21.901 1.00 47.97 82 GLY A C 1
ATOM 625 O O . GLY A 1 82 ? 20.876 -12.222 -22.014 1.00 47.97 82 GLY A O 1
ATOM 626 N N . SER A 1 83 ? 19.037 -13.049 -21.030 1.00 52.41 83 SER A N 1
ATOM 627 C CA . SER A 1 83 ? 19.736 -14.071 -20.253 1.00 52.41 83 SER A CA 1
ATOM 628 C C . SER A 1 83 ? 19.956 -15.342 -21.078 1.00 52.41 83 SER A C 1
ATOM 630 O O . SER A 1 83 ? 19.128 -15.750 -21.894 1.00 52.41 83 SER A O 1
ATOM 632 N N . GLU A 1 84 ? 21.112 -15.971 -20.881 1.00 55.66 84 GLU A N 1
ATOM 633 C CA . GLU A 1 84 ? 21.472 -17.232 -21.525 1.00 55.66 84 GLU A CA 1
ATOM 634 C C . GLU A 1 84 ? 21.078 -18.405 -20.623 1.00 55.66 84 GLU A C 1
ATOM 636 O O . GLU A 1 84 ? 21.486 -18.478 -19.462 1.00 55.66 84 GLU A O 1
ATOM 641 N N . LYS A 1 85 ? 20.289 -19.345 -21.151 1.00 58.66 85 LYS A N 1
ATOM 642 C CA . LYS A 1 85 ? 19.880 -20.562 -20.446 1.00 58.66 85 LYS A CA 1
ATOM 643 C C . LYS A 1 85 ? 20.326 -21.796 -21.215 1.00 58.66 85 LYS A C 1
ATOM 645 O O . LYS A 1 85 ? 19.966 -21.979 -22.374 1.00 58.66 85 LYS A O 1
ATOM 650 N N . GLU A 1 86 ? 21.056 -22.684 -20.549 1.00 60.03 86 GLU A N 1
ATOM 651 C CA . GLU A 1 86 ? 21.336 -24.018 -21.081 1.00 60.03 86 GLU A CA 1
ATOM 652 C C . GLU A 1 86 ? 20.085 -24.894 -20.979 1.00 60.03 86 GLU A C 1
ATOM 654 O O . GLU A 1 86 ? 19.575 -25.170 -19.891 1.00 60.03 86 GLU A O 1
ATOM 659 N N . VAL A 1 87 ? 19.577 -25.328 -22.132 1.00 62.41 87 VAL A N 1
ATOM 660 C CA . VAL A 1 87 ? 18.441 -26.241 -22.237 1.00 62.41 87 VAL A CA 1
ATOM 661 C C . VAL A 1 87 ? 18.888 -27.499 -22.975 1.00 62.41 87 VAL A C 1
ATOM 663 O O . VAL A 1 87 ? 19.498 -27.438 -24.044 1.00 6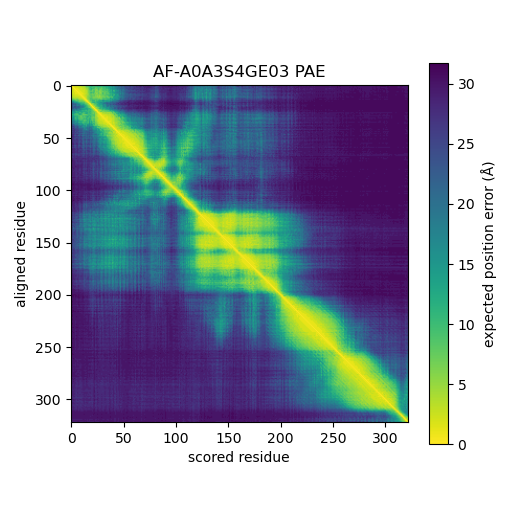2.41 87 VAL A O 1
ATOM 666 N N . GLN A 1 88 ? 18.590 -28.663 -22.397 1.00 63.00 88 GLN A N 1
ATOM 667 C CA . GLN A 1 88 ? 18.765 -29.946 -23.070 1.00 63.00 88 GLN A CA 1
ATOM 668 C C . GLN A 1 88 ? 17.575 -30.166 -24.010 1.00 63.00 88 GLN A C 1
ATOM 670 O O . GLN A 1 88 ? 16.433 -30.266 -23.549 1.00 63.00 88 GLN A O 1
ATOM 675 N N . LEU A 1 89 ? 17.837 -30.187 -25.321 1.00 63.62 89 LEU A N 1
ATOM 676 C CA . LEU A 1 89 ? 16.829 -30.503 -26.333 1.00 63.62 89 LEU A CA 1
ATOM 677 C C . LEU A 1 89 ? 16.665 -32.016 -26.477 1.00 63.62 89 LEU A C 1
ATOM 679 O O . LEU A 1 89 ? 17.635 -32.768 -26.356 1.00 63.62 89 LEU A O 1
ATOM 683 N N . MET A 1 90 ? 15.437 -32.433 -26.794 1.00 60.28 90 MET A N 1
ATOM 684 C CA . MET A 1 90 ? 15.065 -33.827 -27.063 1.00 60.28 90 MET A CA 1
ATOM 685 C C . MET A 1 90 ? 15.296 -34.792 -25.884 1.00 60.28 90 MET A C 1
ATOM 687 O O . MET A 1 90 ? 15.594 -35.970 -26.081 1.00 60.28 90 MET A O 1
ATOM 691 N N . ALA A 1 91 ? 15.158 -34.316 -24.643 1.00 55.94 91 ALA A N 1
ATOM 692 C CA . ALA A 1 91 ? 15.252 -35.182 -23.471 1.00 55.94 91 ALA A CA 1
ATOM 693 C C . ALA A 1 91 ? 13.963 -36.010 -23.321 1.00 55.94 91 ALA A C 1
ATOM 695 O O . ALA A 1 91 ? 12.913 -35.467 -22.986 1.00 55.94 91 ALA A O 1
ATOM 696 N N . GLU A 1 92 ? 14.020 -37.324 -23.556 1.00 57.41 92 GLU A N 1
ATOM 697 C CA . GLU A 1 92 ? 12.902 -38.225 -23.242 1.00 57.41 92 GLU A CA 1
ATOM 698 C C . GLU A 1 92 ? 12.732 -38.330 -21.722 1.00 57.41 92 GLU A C 1
ATOM 700 O O . GLU A 1 92 ? 13.566 -38.919 -21.029 1.00 57.41 92 GLU A O 1
ATOM 705 N N . VAL A 1 93 ? 11.637 -37.780 -21.196 1.00 57.53 93 VAL A N 1
ATOM 706 C CA . VAL A 1 93 ? 11.237 -37.959 -19.800 1.00 57.53 93 VAL A CA 1
ATOM 707 C C . VAL A 1 93 ? 9.955 -38.785 -19.780 1.00 57.53 93 VAL A C 1
ATOM 709 O O . VAL A 1 93 ? 8.992 -38.510 -20.494 1.00 57.53 93 VAL A O 1
ATOM 712 N N . VAL A 1 94 ? 9.949 -39.845 -18.974 1.00 55.59 94 VAL A N 1
ATOM 713 C CA . VAL A 1 94 ? 8.745 -40.649 -18.747 1.00 55.59 94 VAL A CA 1
ATOM 714 C C . VAL A 1 94 ? 7.886 -39.913 -17.727 1.00 55.59 94 VAL A C 1
ATOM 716 O O . VAL A 1 94 ? 8.314 -39.727 -16.586 1.00 55.59 94 VAL A O 1
ATOM 719 N N . ASP A 1 95 ? 6.688 -39.496 -18.129 1.00 54.59 95 ASP A N 1
ATOM 720 C CA . ASP A 1 95 ? 5.717 -38.922 -17.202 1.00 54.59 95 ASP A CA 1
ATOM 721 C C . ASP A 1 95 ? 5.218 -40.025 -16.252 1.00 54.59 95 ASP A C 1
ATOM 723 O O . ASP A 1 95 ? 4.606 -41.014 -16.667 1.00 54.59 95 ASP A O 1
ATOM 727 N N . LEU A 1 96 ? 5.513 -39.866 -14.958 1.00 53.59 96 LEU A N 1
ATOM 728 C CA . LEU A 1 96 ? 5.207 -40.848 -13.915 1.00 53.59 96 LEU A CA 1
ATOM 729 C C . LEU A 1 96 ? 3.694 -41.047 -13.702 1.00 53.59 96 LEU A C 1
ATOM 731 O O . LEU A 1 96 ? 3.302 -42.040 -13.092 1.00 53.59 96 LEU A O 1
ATOM 735 N N . ALA A 1 97 ? 2.855 -40.116 -14.172 1.00 56.56 97 ALA A N 1
ATOM 736 C CA . ALA A 1 97 ? 1.403 -40.174 -14.016 1.00 56.56 97 ALA A CA 1
ATOM 737 C C . ALA A 1 97 ? 0.690 -40.879 -15.182 1.00 56.56 97 ALA A C 1
ATOM 739 O O . ALA A 1 97 ? -0.319 -41.551 -14.965 1.00 56.56 97 ALA A O 1
ATOM 740 N N . THR A 1 98 ? 1.200 -40.737 -16.406 1.00 61.03 98 THR A N 1
ATOM 741 C CA . THR A 1 98 ? 0.549 -41.235 -17.632 1.00 61.03 98 THR A CA 1
ATOM 742 C C . THR A 1 98 ? 1.275 -42.425 -18.260 1.00 61.03 98 THR A C 1
ATOM 744 O O . THR A 1 98 ? 0.678 -43.159 -19.044 1.00 61.03 98 THR A O 1
ATOM 747 N N . GLY A 1 99 ? 2.539 -42.672 -17.890 1.00 56.22 99 GLY A N 1
ATOM 748 C CA . GLY A 1 99 ? 3.352 -43.761 -18.439 1.00 56.22 99 GLY A CA 1
ATOM 749 C C . GLY A 1 99 ? 3.766 -43.550 -19.900 1.00 56.22 99 GLY A C 1
ATOM 750 O O . GLY A 1 99 ? 4.379 -44.440 -20.494 1.00 56.22 99 GLY A O 1
ATOM 751 N N . GLU A 1 100 ? 3.456 -42.390 -20.481 1.00 56.00 100 GLU A N 1
ATOM 752 C CA . GLU A 1 100 ? 3.852 -42.027 -21.836 1.00 56.00 100 GLU A CA 1
ATOM 753 C C . GLU A 1 100 ? 5.251 -41.398 -21.836 1.00 56.00 100 GLU A C 1
ATOM 755 O O . GLU A 1 100 ? 5.622 -40.612 -20.958 1.00 56.00 100 GLU A O 1
ATOM 760 N N . ARG A 1 101 ? 6.057 -41.761 -22.840 1.00 56.56 101 ARG A N 1
ATOM 761 C CA . ARG A 1 101 ? 7.333 -41.091 -23.105 1.00 56.56 101 ARG A CA 1
ATOM 762 C C . ARG A 1 101 ? 7.025 -39.746 -23.751 1.00 56.56 101 ARG A C 1
ATOM 764 O O . ARG A 1 101 ? 6.596 -39.720 -24.903 1.00 56.56 101 ARG A O 1
ATOM 771 N N . GLN A 1 102 ? 7.244 -38.651 -23.030 1.00 57.25 102 GLN A N 1
ATOM 772 C CA . GLN A 1 102 ? 7.173 -37.311 -23.604 1.00 57.25 102 GLN A CA 1
ATOM 773 C C . GLN A 1 102 ? 8.584 -36.764 -23.807 1.00 57.25 102 GLN A C 1
ATOM 775 O O . GLN A 1 102 ? 9.448 -36.849 -22.934 1.00 57.25 102 GLN A O 1
ATOM 780 N N . VAL A 1 103 ? 8.824 -36.208 -24.990 1.00 60.09 103 VAL A N 1
ATOM 781 C CA . VAL A 1 103 ? 10.066 -35.499 -25.292 1.00 60.09 103 VAL A CA 1
ATOM 782 C C . VAL A 1 103 ? 9.951 -34.100 -24.689 1.00 60.09 103 VAL A C 1
ATOM 784 O O . VAL A 1 103 ? 9.120 -33.298 -25.115 1.00 60.09 103 VAL A O 1
ATOM 787 N N . LEU A 1 104 ? 10.756 -33.815 -23.668 1.00 5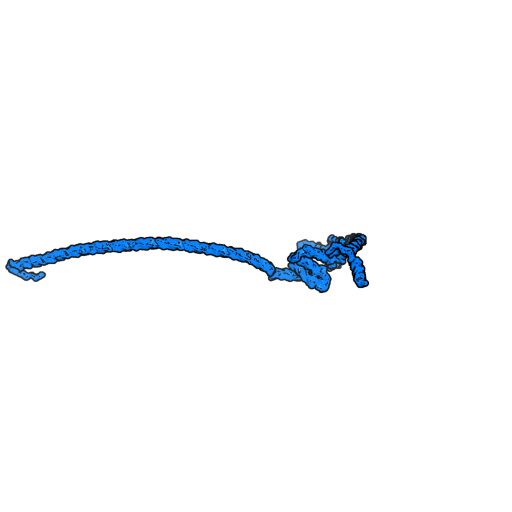7.03 104 LEU A N 1
ATOM 788 C CA . LEU A 1 104 ? 10.864 -32.492 -23.064 1.00 57.03 104 LEU A CA 1
ATOM 789 C C . LEU A 1 104 ? 11.659 -31.574 -24.007 1.00 57.03 104 LEU A C 1
ATOM 791 O O . LEU A 1 104 ? 12.715 -31.966 -24.509 1.00 57.03 104 LEU A O 1
ATOM 795 N N . ASN A 1 105 ? 11.171 -30.345 -24.209 1.00 57.09 105 ASN A N 1
ATOM 796 C CA . ASN A 1 105 ? 11.756 -29.349 -25.119 1.00 57.09 105 ASN A CA 1
ATOM 797 C C . ASN A 1 105 ? 11.905 -29.873 -26.556 1.00 57.09 105 ASN A C 1
ATOM 799 O O . ASN A 1 105 ? 13.009 -29.982 -27.097 1.00 57.09 105 ASN A O 1
ATOM 803 N N . ASP A 1 106 ? 10.766 -30.218 -27.157 1.00 53.47 106 ASP A N 1
ATOM 804 C CA . ASP A 1 106 ? 10.662 -30.484 -28.586 1.00 53.47 106 ASP A CA 1
ATOM 805 C C . ASP A 1 106 ? 10.882 -29.177 -29.371 1.00 53.47 106 ASP A C 1
ATOM 807 O O . ASP A 1 106 ? 10.235 -28.157 -29.116 1.00 53.47 106 ASP A O 1
ATOM 811 N N . ILE A 1 107 ? 11.785 -29.217 -30.350 1.00 53.88 107 ILE A N 1
ATOM 812 C CA . ILE A 1 107 ? 12.072 -28.110 -31.271 1.00 53.88 107 ILE A CA 1
ATOM 813 C C . ILE A 1 107 ? 10.843 -27.708 -32.113 1.00 53.88 107 ILE A C 1
ATOM 815 O O . ILE A 1 107 ? 10.808 -26.635 -32.708 1.00 53.88 107 ILE A O 1
ATOM 819 N N . ARG A 1 108 ? 9.777 -28.521 -32.091 1.00 48.41 108 ARG A N 1
ATOM 820 C CA . ARG A 1 108 ? 8.444 -28.199 -32.630 1.00 48.41 108 ARG A CA 1
ATOM 821 C C . ARG A 1 108 ? 7.700 -27.083 -31.878 1.00 48.41 108 ARG A C 1
ATOM 823 O O . ARG A 1 108 ? 6.586 -26.729 -32.274 1.00 48.41 108 ARG A O 1
ATOM 830 N N . GLY A 1 109 ? 8.269 -26.533 -30.803 1.00 48.19 109 GLY A N 1
ATOM 831 C CA . GLY A 1 109 ? 7.747 -25.345 -30.127 1.00 48.19 109 GLY A CA 1
ATOM 832 C C . GLY A 1 109 ? 7.685 -24.134 -31.065 1.00 48.19 109 GLY A C 1
ATOM 833 O O . GLY A 1 109 ? 8.657 -23.804 -31.739 1.00 48.19 109 GLY A O 1
ATOM 834 N N . ARG A 1 110 ? 6.533 -23.450 -31.122 1.00 42.53 110 ARG A N 1
ATOM 835 C CA . ARG A 1 110 ? 6.400 -22.165 -31.828 1.00 42.53 110 ARG A CA 1
ATOM 836 C C . ARG A 1 110 ? 7.145 -21.088 -31.039 1.00 42.53 110 ARG A C 1
ATOM 838 O O . ARG A 1 110 ? 6.565 -20.465 -30.158 1.00 42.53 110 ARG A O 1
ATOM 845 N N . TYR A 1 111 ? 8.424 -20.901 -31.331 1.00 42.75 111 TYR A N 1
ATOM 846 C CA . TYR A 1 111 ? 9.197 -19.780 -30.809 1.00 42.75 111 TYR A CA 1
ATOM 847 C C . TYR A 1 111 ? 8.963 -18.575 -31.724 1.00 42.75 111 TYR A C 1
ATOM 849 O O . TYR A 1 111 ? 9.451 -18.539 -32.852 1.00 42.75 111 TYR A O 1
ATOM 857 N N . GLU A 1 112 ? 8.149 -17.620 -31.274 1.00 43.75 112 GLU A N 1
ATOM 858 C CA . GLU A 1 112 ? 7.904 -16.376 -32.003 1.00 43.75 112 GLU A CA 1
ATOM 859 C C . GLU A 1 112 ? 9.108 -15.442 -31.834 1.00 43.75 112 GLU A C 1
ATOM 861 O O . GLU A 1 112 ? 9.333 -14.878 -30.769 1.00 43.75 112 GLU A O 1
ATOM 866 N N . CYS A 1 113 ? 9.900 -15.258 -32.891 1.00 42.41 113 CYS A N 1
ATOM 867 C CA . CYS A 1 113 ? 10.866 -14.164 -32.937 1.00 42.41 113 CYS A CA 1
ATOM 868 C C . CYS A 1 113 ? 10.101 -12.848 -33.125 1.00 42.41 113 CYS A C 1
ATOM 870 O O . CYS A 1 113 ? 9.526 -12.629 -34.191 1.00 42.41 113 CYS A O 1
ATOM 872 N N . TYR A 1 114 ? 10.079 -11.972 -32.123 1.00 41.72 114 TYR A N 1
ATOM 873 C CA . TYR A 1 114 ? 9.560 -10.612 -32.277 1.00 41.72 114 TYR A CA 1
ATOM 874 C C . TYR A 1 114 ? 10.673 -9.650 -32.708 1.00 41.72 114 TYR A C 1
ATOM 876 O O . TYR A 1 114 ? 11.857 -9.871 -32.461 1.00 41.72 114 TYR A O 1
ATOM 884 N N . THR A 1 115 ? 10.280 -8.588 -33.402 1.00 41.88 115 THR A N 1
ATOM 885 C CA . THR A 1 115 ? 11.155 -7.502 -33.847 1.00 41.88 115 THR A CA 1
ATOM 886 C C . THR A 1 115 ? 10.539 -6.234 -33.274 1.00 41.88 115 THR A C 1
ATOM 888 O O . THR A 1 115 ? 9.409 -5.912 -33.635 1.00 41.88 115 THR A O 1
ATOM 891 N N . ASP A 1 116 ? 11.207 -5.595 -32.310 1.00 45.78 116 ASP A N 1
ATOM 892 C CA . ASP A 1 116 ? 10.693 -4.381 -31.664 1.00 45.78 116 ASP A CA 1
ATOM 893 C C . ASP A 1 116 ? 11.393 -3.137 -32.217 1.00 45.78 116 ASP A C 1
ATOM 895 O O . ASP A 1 116 ? 12.614 -3.114 -32.407 1.00 45.78 116 ASP A O 1
ATOM 899 N N . VAL A 1 117 ? 10.587 -2.116 -32.493 1.00 46.44 117 VAL A N 1
ATOM 900 C CA . VAL A 1 117 ? 10.968 -0.889 -33.185 1.00 46.44 117 VAL A CA 1
ATOM 901 C C . VAL A 1 117 ? 10.612 0.323 -32.320 1.00 46.44 117 VAL A C 1
ATOM 903 O O . VAL A 1 117 ? 9.656 1.054 -32.561 1.00 46.44 117 VAL A O 1
ATOM 906 N N . GLY A 1 118 ? 11.369 0.501 -31.235 1.00 52.47 118 GLY A N 1
ATOM 907 C CA . GLY A 1 118 ? 11.203 1.586 -30.261 1.00 52.47 118 GLY A CA 1
ATOM 908 C C . GLY A 1 118 ? 12.274 2.684 -30.366 1.00 52.47 118 GLY A C 1
ATOM 909 O O . GLY A 1 118 ? 13.185 2.584 -31.191 1.00 52.47 118 GLY A O 1
ATOM 910 N N . PRO A 1 119 ? 12.204 3.738 -29.524 1.00 54.88 119 PRO A N 1
ATOM 911 C CA . PRO A 1 119 ? 13.285 4.718 -29.378 1.00 54.88 119 PRO A CA 1
ATOM 912 C C . PRO A 1 119 ? 14.624 3.998 -29.194 1.00 54.88 119 PRO A C 1
ATOM 914 O O . PRO A 1 119 ? 14.630 2.919 -28.612 1.00 54.88 119 PRO A O 1
ATOM 917 N N . SER A 1 120 ? 15.735 4.584 -29.659 1.00 55.03 120 SER A N 1
ATOM 918 C CA . SER A 1 120 ? 17.087 3.996 -29.634 1.00 55.03 120 SER A CA 1
ATOM 919 C C . SER A 1 120 ? 17.591 3.696 -28.212 1.00 55.03 120 SER A C 1
ATOM 921 O O . SER A 1 120 ? 18.496 4.347 -27.688 1.00 55.03 120 SER A O 1
ATOM 923 N N . PHE A 1 121 ? 16.998 2.709 -27.557 1.00 55.75 121 PHE A N 1
ATOM 924 C CA . PHE A 1 121 ? 17.467 2.122 -26.325 1.00 55.75 121 PHE A CA 1
ATOM 925 C C . PHE A 1 121 ? 18.487 1.057 -26.703 1.00 55.75 121 PHE A C 1
ATOM 927 O O . PHE A 1 121 ? 18.248 0.211 -27.558 1.00 55.75 121 PHE A O 1
ATOM 934 N N . GLN A 1 122 ? 19.649 1.089 -26.055 1.00 63.22 122 GLN A N 1
ATOM 935 C CA . GLN A 1 122 ? 20.718 0.119 -26.315 1.00 63.22 122 GLN A CA 1
ATOM 936 C C . GLN A 1 122 ? 20.359 -1.285 -25.786 1.00 63.22 122 GLN A C 1
ATOM 938 O O . GLN A 1 122 ? 21.065 -2.248 -26.061 1.00 63.22 122 GLN A O 1
ATOM 943 N N . SER A 1 123 ? 19.287 -1.409 -24.991 1.00 72.12 123 SER A N 1
ATOM 944 C CA . SER A 1 123 ? 18.783 -2.677 -24.451 1.00 72.12 123 SER A CA 1
ATOM 945 C C . SER A 1 123 ? 17.328 -2.556 -23.979 1.00 72.12 123 SER A C 1
ATOM 947 O O . SER A 1 123 ? 16.919 -1.493 -23.503 1.00 72.12 123 SER A O 1
ATOM 949 N N . MET A 1 124 ? 16.594 -3.675 -23.978 1.00 67.75 124 MET A N 1
ATOM 950 C CA . MET A 1 124 ? 15.260 -3.795 -23.355 1.00 67.75 124 MET A CA 1
ATOM 951 C C . MET A 1 124 ? 15.264 -3.331 -21.890 1.00 67.75 124 MET A C 1
ATOM 953 O O . MET A 1 124 ? 14.329 -2.705 -21.399 1.00 67.75 124 MET A O 1
ATOM 957 N N . LYS A 1 125 ? 16.371 -3.568 -21.177 1.00 72.88 125 LYS A N 1
ATOM 958 C CA . LYS A 1 125 ? 16.560 -3.137 -19.786 1.00 72.88 125 LYS A CA 1
ATOM 959 C C . LYS A 1 125 ? 16.526 -1.616 -19.633 1.00 72.88 125 LYS A C 1
ATOM 961 O O . LYS A 1 125 ? 16.033 -1.106 -18.628 1.00 72.88 125 LYS A O 1
ATOM 966 N N . GLN A 1 126 ? 17.049 -0.890 -20.619 1.00 76.56 126 GLN A N 1
ATOM 967 C CA . GLN A 1 126 ? 17.034 0.569 -20.637 1.00 76.56 126 GLN A CA 1
ATOM 968 C C . GLN A 1 126 ? 15.646 1.119 -20.990 1.00 76.56 126 GLN A C 1
ATOM 970 O O . GLN A 1 126 ? 15.228 2.100 -20.377 1.00 76.56 126 GLN A O 1
ATOM 975 N N . GLN A 1 127 ? 14.925 0.460 -21.901 1.00 77.31 127 GLN A N 1
ATOM 976 C CA . GLN A 1 127 ? 13.534 0.785 -22.231 1.00 77.31 127 GLN A CA 1
ATOM 977 C C . GLN A 1 127 ? 12.619 0.610 -21.015 1.00 77.31 127 GLN A C 1
ATOM 979 O O . GLN A 1 127 ? 12.005 1.576 -20.565 1.00 77.31 127 GLN A O 1
ATOM 984 N N . ASN A 1 128 ? 12.637 -0.573 -20.392 1.00 79.75 128 ASN A N 1
ATOM 985 C CA . ASN A 1 128 ? 11.839 -0.866 -19.198 1.00 79.75 128 ASN A CA 1
ATOM 986 C C . ASN A 1 128 ? 12.129 0.131 -18.066 1.00 79.75 128 ASN A C 1
ATOM 988 O O . ASN A 1 128 ? 11.232 0.554 -17.344 1.00 79.75 128 ASN A O 1
ATOM 992 N N . ARG A 1 129 ? 13.389 0.557 -17.918 1.00 83.06 129 ARG A N 1
ATOM 993 C CA . ARG A 1 129 ? 13.777 1.573 -16.933 1.00 83.06 129 ARG A CA 1
ATOM 994 C C . ARG A 1 129 ? 13.118 2.929 -17.203 1.00 83.06 129 ARG A C 1
ATOM 996 O O . ARG A 1 129 ? 12.693 3.587 -16.254 1.00 83.06 129 ARG A O 1
ATOM 1003 N N . ALA A 1 130 ? 13.076 3.355 -18.463 1.00 82.62 130 ALA A N 1
ATOM 1004 C CA . ALA A 1 130 ? 12.469 4.621 -18.856 1.00 82.62 130 ALA A CA 1
ATOM 1005 C C . ALA A 1 130 ? 10.948 4.603 -18.640 1.00 82.62 130 ALA A C 1
ATOM 1007 O O . ALA A 1 130 ? 10.411 5.536 -18.045 1.00 82.62 130 ALA A O 1
ATOM 1008 N N . GLU A 1 131 ? 10.280 3.515 -19.023 1.00 84.56 131 GLU A N 1
ATOM 1009 C CA . GLU A 1 131 ? 8.838 3.337 -18.812 1.00 84.56 131 GLU A CA 1
ATOM 1010 C C . GLU A 1 131 ? 8.472 3.334 -17.321 1.00 84.56 131 GLU A C 1
ATOM 1012 O O . GLU A 1 131 ? 7.538 4.012 -16.893 1.00 84.56 131 GLU A O 1
ATOM 1017 N N . ILE A 1 132 ? 9.257 2.638 -16.494 1.00 86.94 132 ILE A N 1
ATOM 1018 C CA . ILE A 1 132 ? 9.079 2.629 -15.038 1.00 86.94 132 ILE A CA 1
ATOM 1019 C C . ILE A 1 132 ? 9.273 4.038 -14.457 1.00 86.94 132 ILE A C 1
ATOM 1021 O O . ILE A 1 132 ? 8.485 4.469 -13.622 1.00 86.94 132 ILE A O 1
ATOM 1025 N N . LEU A 1 133 ? 10.266 4.810 -14.905 1.00 87.06 133 LEU A N 1
ATOM 1026 C CA . LEU A 1 133 ? 10.429 6.197 -14.443 1.00 87.06 133 LEU A CA 1
ATOM 1027 C C . LEU A 1 133 ? 9.223 7.076 -14.793 1.00 87.06 133 LEU A C 1
ATOM 1029 O O . LEU A 1 133 ? 8.800 7.892 -13.971 1.00 87.06 133 LEU A O 1
ATOM 1033 N N . GLU A 1 134 ? 8.644 6.893 -15.978 1.00 88.00 134 GLU A N 1
ATOM 1034 C CA . GLU A 1 134 ? 7.431 7.604 -16.376 1.00 88.00 134 GLU A CA 1
ATOM 1035 C C . GLU A 1 134 ? 6.236 7.226 -15.487 1.00 88.00 134 GLU A C 1
ATOM 1037 O O . GLU A 1 134 ? 5.480 8.097 -15.044 1.00 88.00 134 GLU A O 1
ATOM 1042 N N . LEU A 1 135 ? 6.089 5.938 -15.169 1.00 85.94 135 LEU A N 1
ATOM 1043 C CA . LEU A 1 135 ? 5.044 5.444 -14.275 1.00 85.94 135 LEU A CA 1
ATOM 1044 C C . LEU A 1 135 ? 5.240 5.918 -12.823 1.00 85.94 135 LEU A C 1
ATOM 1046 O O . LEU A 1 135 ? 4.254 6.283 -12.176 1.00 85.94 135 LEU A O 1
ATOM 1050 N N . LEU A 1 136 ? 6.480 6.002 -12.315 1.00 87.31 136 LEU A N 1
ATOM 1051 C CA . LEU A 1 136 ? 6.777 6.579 -10.989 1.00 87.31 136 LEU A CA 1
ATOM 1052 C C . LEU A 1 136 ? 6.283 8.021 -10.885 1.00 87.31 136 LEU A C 1
ATOM 1054 O O . LEU A 1 136 ? 5.744 8.407 -9.851 1.00 87.31 136 LEU A O 1
ATOM 1058 N N . GLY A 1 137 ? 6.443 8.810 -11.951 1.00 86.19 137 GLY A N 1
ATOM 1059 C CA . GLY A 1 137 ? 6.002 10.205 -11.980 1.00 86.19 137 GLY A CA 1
ATOM 1060 C C . GLY A 1 137 ? 4.481 10.375 -11.909 1.00 86.19 137 GLY A C 1
ATOM 1061 O O . GLY A 1 137 ? 4.002 11.407 -11.444 1.00 86.19 137 GLY A O 1
ATOM 1062 N N . LYS A 1 138 ? 3.720 9.365 -12.346 1.00 87.81 138 LYS A N 1
ATOM 1063 C CA . LYS A 1 138 ? 2.247 9.378 -12.376 1.00 87.81 138 LYS A CA 1
ATOM 1064 C C . LYS A 1 138 ? 1.611 8.692 -11.163 1.00 87.81 138 LYS A C 1
ATOM 1066 O O . LYS A 1 138 ? 0.424 8.887 -10.910 1.00 87.81 138 LYS A O 1
ATOM 1071 N N . THR A 1 139 ? 2.380 7.903 -10.416 1.00 86.25 139 THR A N 1
ATOM 1072 C CA . THR A 1 139 ? 1.872 7.114 -9.287 1.00 86.25 139 THR A CA 1
ATOM 1073 C C . THR A 1 139 ? 1.987 7.903 -7.976 1.00 86.25 139 THR A C 1
ATOM 1075 O O . THR A 1 139 ? 3.060 8.430 -7.672 1.00 86.25 139 THR A O 1
ATOM 1078 N N . PRO A 1 140 ? 0.926 7.987 -7.150 1.00 88.19 140 PRO A N 1
ATOM 1079 C CA . PRO A 1 140 ? 0.992 8.680 -5.867 1.00 88.19 140 PRO A CA 1
ATOM 1080 C C . PRO A 1 140 ? 2.003 8.050 -4.897 1.00 88.19 140 PRO A C 1
ATOM 1082 O O . PRO A 1 140 ? 2.014 6.834 -4.679 1.00 88.19 140 PRO A O 1
ATOM 1085 N N . GLN A 1 141 ? 2.806 8.905 -4.261 1.00 83.81 141 GLN A N 1
ATOM 1086 C CA . GLN A 1 141 ? 3.784 8.529 -3.236 1.00 83.81 141 GLN A CA 1
ATOM 1087 C C . GLN A 1 141 ? 3.094 7.857 -2.036 1.00 83.81 141 GLN A C 1
ATOM 1089 O O . GLN A 1 141 ? 2.073 8.341 -1.548 1.00 83.81 141 GLN A O 1
ATOM 1094 N N . GLY A 1 142 ? 3.667 6.756 -1.542 1.00 79.69 142 GLY A N 1
ATOM 1095 C CA . GLY A 1 142 ? 3.160 6.020 -0.372 1.00 79.69 142 GLY A CA 1
ATOM 1096 C C . GLY A 1 142 ? 2.109 4.947 -0.676 1.00 79.69 142 GLY A C 1
ATOM 1097 O O . GLY A 1 142 ? 1.650 4.269 0.242 1.00 79.69 142 GLY A O 1
ATOM 1098 N N . THR A 1 143 ? 1.742 4.753 -1.944 1.00 83.31 143 THR A N 1
ATOM 1099 C CA . THR A 1 143 ? 0.919 3.609 -2.355 1.00 83.31 143 THR A CA 1
ATOM 1100 C C . THR A 1 143 ? 1.763 2.328 -2.456 1.00 83.31 143 THR A C 1
ATOM 1102 O O . THR A 1 143 ? 2.956 2.399 -2.767 1.00 83.31 143 THR A O 1
ATOM 1105 N N . PRO A 1 144 ? 1.169 1.137 -2.244 1.00 80.12 144 PRO A N 1
ATOM 1106 C CA . PRO A 1 144 ? 1.859 -0.136 -2.476 1.00 80.12 144 PRO A CA 1
ATOM 1107 C C . PRO A 1 144 ? 2.387 -0.279 -3.911 1.00 80.12 144 PRO A C 1
ATOM 1109 O O . PRO A 1 144 ? 3.432 -0.883 -4.134 1.00 80.12 144 PRO A O 1
ATOM 1112 N N . GLU A 1 145 ? 1.688 0.318 -4.876 1.00 81.62 145 GLU A N 1
ATOM 1113 C CA . GLU A 1 145 ? 2.061 0.326 -6.291 1.00 81.62 145 GLU A CA 1
ATOM 1114 C C . GLU A 1 145 ? 3.332 1.143 -6.543 1.00 81.62 145 GLU A C 1
ATOM 1116 O O . GLU A 1 145 ? 4.232 0.678 -7.238 1.00 81.62 145 GLU A O 1
ATOM 1121 N N . TYR A 1 146 ? 3.478 2.296 -5.880 1.00 86.25 146 TYR A N 1
ATOM 1122 C CA . TYR A 1 146 ? 4.712 3.081 -5.929 1.00 86.25 146 TYR A CA 1
ATOM 1123 C C . TYR A 1 146 ? 5.914 2.290 -5.393 1.00 86.25 146 TYR A C 1
ATOM 1125 O O . TYR A 1 146 ? 6.985 2.280 -6.001 1.00 86.25 146 TYR A O 1
ATOM 1133 N N . GLN A 1 147 ? 5.731 1.584 -4.272 1.00 84.19 147 GLN A N 1
ATOM 1134 C CA . GLN A 1 147 ? 6.775 0.745 -3.682 1.00 84.19 147 GLN A CA 1
ATOM 1135 C C . GLN A 1 147 ? 7.183 -0.389 -4.633 1.00 84.19 147 GLN A C 1
ATOM 1137 O O . GLN A 1 147 ? 8.373 -0.632 -4.829 1.00 84.19 147 GLN A O 1
ATOM 1142 N N . LEU A 1 148 ? 6.204 -1.066 -5.236 1.00 85.25 148 LEU A N 1
ATOM 1143 C CA . LEU A 1 148 ? 6.412 -2.167 -6.175 1.00 85.25 148 LEU A CA 1
ATOM 1144 C C . LEU A 1 148 ? 7.167 -1.715 -7.423 1.00 85.25 148 LEU A C 1
ATOM 1146 O O . LEU A 1 148 ? 8.102 -2.376 -7.869 1.00 85.25 148 LEU A O 1
ATOM 1150 N N . LEU A 1 149 ? 6.797 -0.557 -7.951 1.00 85.75 149 LEU A N 1
ATOM 1151 C CA . LEU A 1 149 ? 7.390 -0.013 -9.157 1.00 85.75 149 LEU A CA 1
ATOM 1152 C C . LEU A 1 149 ? 8.830 0.477 -8.917 1.00 85.75 149 LEU A C 1
ATOM 1154 O O . LEU A 1 149 ? 9.716 0.278 -9.748 1.00 85.75 149 LEU A O 1
ATOM 1158 N N . LEU A 1 150 ? 9.100 1.013 -7.726 1.00 86.50 150 LEU A N 1
ATOM 1159 C CA . LEU A 1 150 ? 10.440 1.379 -7.270 1.00 86.50 150 LEU A CA 1
ATOM 1160 C C . LEU A 1 150 ? 11.327 0.145 -7.019 1.00 86.50 150 LEU A C 1
ATOM 1162 O O . LEU A 1 150 ? 12.504 0.140 -7.377 1.00 86.50 150 LEU A O 1
ATOM 1166 N N . LEU A 1 151 ? 10.765 -0.931 -6.464 1.00 87.56 151 LEU A N 1
ATOM 1167 C CA . LEU A 1 151 ? 11.449 -2.222 -6.337 1.00 87.56 151 LEU A CA 1
ATOM 1168 C C . LEU A 1 151 ? 11.805 -2.791 -7.717 1.00 87.56 151 LEU A C 1
ATOM 1170 O O . LEU A 1 151 ? 12.956 -3.162 -7.943 1.00 87.56 151 LEU A O 1
ATOM 1174 N N . GLN A 1 152 ? 10.859 -2.784 -8.661 1.00 84.94 152 GLN A N 1
ATOM 1175 C CA . GLN A 1 152 ? 11.094 -3.228 -10.036 1.00 84.94 152 GLN A CA 1
ATOM 1176 C C . GLN A 1 152 ? 12.204 -2.409 -10.711 1.00 84.94 152 GLN A C 1
ATOM 1178 O O . GLN A 1 152 ? 13.077 -2.980 -11.365 1.00 84.94 152 GLN A O 1
ATOM 1183 N N . TYR A 1 153 ? 12.243 -1.092 -10.494 1.00 86.62 153 TYR A N 1
ATOM 1184 C CA . TYR A 1 153 ? 13.323 -0.232 -10.984 1.00 86.62 153 TYR A CA 1
ATOM 1185 C C . TYR A 1 153 ? 14.712 -0.692 -10.507 1.00 86.62 153 TYR A C 1
ATOM 1187 O O . TYR A 1 153 ? 15.656 -0.755 -11.299 1.00 86.62 153 TYR A O 1
ATOM 1195 N N . PHE A 1 154 ? 14.845 -1.061 -9.227 1.00 85.19 154 PHE A N 1
ATOM 1196 C CA . PHE A 1 154 ? 16.110 -1.541 -8.662 1.00 85.19 154 PHE A CA 1
ATOM 1197 C C . PHE A 1 154 ? 16.557 -2.892 -9.216 1.00 85.19 154 PHE A C 1
ATOM 1199 O O . PHE A 1 154 ? 17.761 -3.109 -9.359 1.00 85.19 154 PHE A O 1
ATOM 1206 N N . THR A 1 155 ? 15.626 -3.767 -9.606 1.00 83.12 155 THR A N 1
ATOM 1207 C CA . THR A 1 155 ? 15.992 -5.036 -10.260 1.00 83.12 155 THR A CA 1
ATOM 1208 C C . THR A 1 155 ? 16.716 -4.815 -11.596 1.00 83.12 155 THR A C 1
ATOM 1210 O O . THR A 1 155 ? 17.608 -5.575 -11.977 1.00 83.12 155 THR A O 1
ATOM 1213 N N . LEU A 1 156 ? 16.390 -3.715 -12.283 1.00 82.88 156 LEU A N 1
ATOM 1214 C CA . LEU A 1 156 ? 16.904 -3.371 -13.608 1.00 82.88 156 LEU A CA 1
ATOM 1215 C C . LEU A 1 156 ? 18.158 -2.480 -13.578 1.00 82.88 156 LEU A C 1
ATOM 1217 O O . LEU A 1 156 ? 18.660 -2.074 -14.630 1.00 82.88 156 LEU A O 1
ATOM 1221 N N . LEU A 1 157 ? 18.676 -2.134 -12.402 1.00 79.69 157 LEU A N 1
ATOM 1222 C CA . LEU A 1 157 ? 19.897 -1.344 -12.258 1.00 79.69 157 LEU A CA 1
ATOM 1223 C C . LEU A 1 157 ? 21.127 -2.251 -12.334 1.00 79.69 157 LEU A C 1
ATOM 1225 O O . LEU A 1 157 ? 21.232 -3.202 -11.565 1.00 79.69 157 LEU A O 1
ATOM 1229 N N . ASP A 1 158 ? 22.064 -1.950 -13.239 1.00 71.19 158 ASP A N 1
ATOM 1230 C CA . ASP A 1 158 ? 23.344 -2.657 -13.376 1.00 71.19 158 ASP A CA 1
ATOM 1231 C C . ASP A 1 158 ? 24.510 -1.865 -12.802 1.00 71.19 158 ASP A C 1
ATOM 1233 O O . ASP A 1 158 ? 24.723 -0.703 -13.142 1.00 71.19 158 ASP A O 1
ATOM 1237 N N . GLY A 1 159 ? 2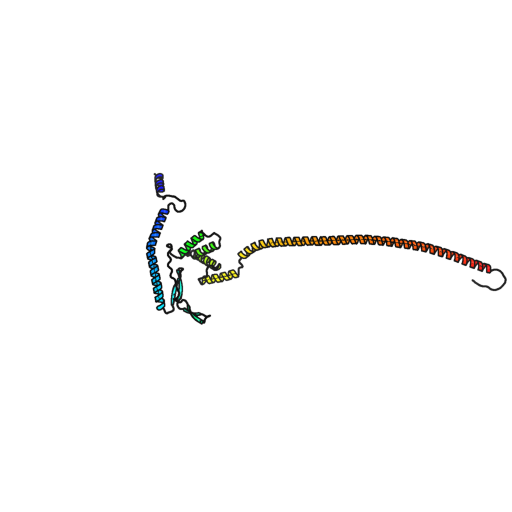5.281 -2.521 -11.935 1.00 74.69 159 GLY A N 1
ATOM 1238 C CA . GLY A 1 159 ? 26.501 -1.978 -11.356 1.00 74.69 159 GLY A CA 1
ATOM 1239 C C . GLY A 1 159 ? 26.879 -2.677 -10.053 1.00 74.69 159 GLY A C 1
ATOM 1240 O O . GLY A 1 159 ? 26.018 -3.056 -9.264 1.00 74.69 159 GLY A O 1
ATOM 1241 N N . LYS A 1 160 ? 28.183 -2.790 -9.782 1.00 71.94 160 LYS A N 1
ATOM 1242 C CA . LYS A 1 160 ? 28.691 -3.395 -8.535 1.00 71.94 160 LYS A CA 1
ATOM 1243 C C . LYS A 1 160 ? 28.205 -2.691 -7.259 1.00 71.94 160 LYS A C 1
ATOM 1245 O O . LYS A 1 160 ? 28.158 -3.302 -6.205 1.00 71.94 160 LYS A O 1
ATOM 1250 N N . GLY A 1 161 ? 27.847 -1.407 -7.335 1.00 76.12 161 GLY A N 1
ATOM 1251 C CA . GLY A 1 161 ? 27.321 -0.652 -6.188 1.00 76.12 161 GLY A CA 1
ATOM 1252 C C . GLY A 1 161 ? 25.818 -0.827 -5.938 1.00 76.12 161 GLY A C 1
ATOM 1253 O O . GLY A 1 161 ? 25.337 -0.452 -4.875 1.00 76.12 161 GLY A O 1
ATOM 1254 N N . VAL A 1 162 ? 25.075 -1.375 -6.904 1.00 81.12 162 VAL A N 1
ATOM 1255 C CA . VAL A 1 162 ? 23.609 -1.537 -6.840 1.00 81.12 162 VAL A CA 1
ATOM 1256 C C . VAL A 1 162 ? 23.183 -2.993 -6.670 1.00 81.12 162 VAL A C 1
ATOM 1258 O O . VAL A 1 162 ? 21.997 -3.260 -6.526 1.00 81.12 162 VAL A O 1
ATOM 1261 N N . GLU A 1 163 ? 24.137 -3.923 -6.623 1.00 82.06 163 GLU A N 1
ATOM 1262 C CA . GLU A 1 163 ? 23.907 -5.355 -6.407 1.00 82.06 163 GLU A CA 1
ATOM 1263 C C . GLU A 1 163 ? 23.153 -5.614 -5.095 1.00 82.06 163 GLU A C 1
ATOM 1265 O O . GLU A 1 163 ? 22.082 -6.206 -5.110 1.00 82.06 163 GLU A O 1
ATOM 1270 N N . MET A 1 164 ? 23.588 -5.005 -3.986 1.00 82.12 164 MET A N 1
ATOM 1271 C CA . MET A 1 164 ? 22.877 -5.101 -2.702 1.00 82.12 164 MET A CA 1
ATOM 1272 C C . MET A 1 164 ? 21.426 -4.592 -2.782 1.00 82.12 164 MET A C 1
ATOM 1274 O O . MET A 1 164 ? 20.529 -5.148 -2.150 1.00 82.12 164 MET A O 1
ATOM 1278 N N . MET A 1 165 ? 21.186 -3.524 -3.550 1.00 81.69 165 MET A N 1
ATOM 1279 C CA . MET A 1 165 ? 19.842 -2.960 -3.727 1.00 81.69 165 MET A CA 1
ATOM 1280 C C . MET A 1 165 ? 18.972 -3.861 -4.601 1.00 81.69 165 MET A C 1
ATOM 1282 O O . MET A 1 165 ? 17.779 -3.997 -4.340 1.00 81.69 165 MET A O 1
ATOM 1286 N N . ARG A 1 166 ? 19.572 -4.498 -5.608 1.00 84.12 166 ARG A N 1
ATOM 1287 C CA . ARG A 1 166 ? 18.923 -5.480 -6.472 1.00 84.12 166 ARG A CA 1
ATOM 1288 C C . ARG A 1 166 ? 18.518 -6.721 -5.685 1.00 84.12 166 ARG A C 1
ATOM 1290 O O . ARG A 1 166 ? 17.359 -7.113 -5.756 1.00 84.12 166 ARG A O 1
ATOM 1297 N N . ASP A 1 167 ? 19.425 -7.280 -4.890 1.00 83.88 167 ASP A N 1
ATOM 1298 C CA . ASP A 1 167 ? 19.161 -8.469 -4.073 1.00 83.88 167 ASP A CA 1
ATOM 1299 C C . ASP A 1 167 ? 18.085 -8.187 -3.026 1.00 83.88 167 ASP A C 1
ATOM 1301 O O . ASP A 1 167 ? 17.157 -8.975 -2.834 1.00 83.88 167 ASP A O 1
ATOM 1305 N N . TYR A 1 168 ? 18.150 -7.013 -2.393 1.00 84.00 168 TYR A N 1
ATOM 1306 C CA . TYR A 1 168 ? 17.101 -6.552 -1.491 1.00 84.00 168 TYR A CA 1
ATOM 1307 C C . TYR A 1 168 ? 15.753 -6.410 -2.210 1.00 84.00 168 TYR A C 1
ATOM 1309 O O . TYR A 1 168 ? 14.730 -6.862 -1.689 1.00 84.00 168 TYR A O 1
ATOM 1317 N N . ALA A 1 169 ? 15.739 -5.819 -3.408 1.00 85.94 169 ALA A N 1
ATOM 1318 C CA . ALA A 1 169 ? 14.521 -5.645 -4.186 1.00 85.94 169 ALA A CA 1
ATOM 1319 C C . ALA A 1 169 ? 13.911 -6.987 -4.614 1.00 85.94 169 ALA A C 1
ATOM 1321 O O . ALA A 1 169 ? 12.716 -7.201 -4.412 1.00 85.94 169 ALA A O 1
ATOM 1322 N N . ASN A 1 170 ? 14.729 -7.919 -5.106 1.00 83.88 170 ASN A N 1
ATOM 1323 C CA . ASN A 1 170 ? 14.305 -9.275 -5.450 1.00 83.88 170 ASN A CA 1
ATOM 1324 C C . ASN A 1 170 ? 13.745 -10.002 -4.225 1.00 83.88 170 ASN A C 1
ATOM 1326 O O . ASN A 1 170 ? 12.637 -10.533 -4.283 1.00 83.88 170 ASN A O 1
ATOM 1330 N N . LYS A 1 171 ? 14.440 -9.949 -3.081 1.00 83.44 171 LYS A N 1
ATOM 1331 C CA . LYS A 1 171 ? 13.967 -10.554 -1.829 1.00 83.44 171 LYS A CA 1
ATOM 1332 C C . LYS A 1 171 ? 12.601 -10.010 -1.406 1.00 83.44 171 LYS A C 1
ATOM 1334 O O . LYS A 1 171 ? 11.727 -10.789 -1.034 1.00 83.44 171 LYS A O 1
ATOM 1339 N N . GLN A 1 172 ? 12.391 -8.697 -1.491 1.00 82.56 172 GLN A N 1
ATOM 1340 C CA . GLN A 1 172 ? 11.106 -8.070 -1.166 1.00 82.56 172 GLN A CA 1
ATOM 1341 C C . GLN A 1 172 ? 9.997 -8.453 -2.159 1.00 82.56 172 GLN A C 1
ATOM 1343 O O . GLN A 1 172 ? 8.899 -8.818 -1.740 1.00 82.56 172 GLN A O 1
ATOM 1348 N N . LEU A 1 173 ? 10.270 -8.447 -3.467 1.00 84.44 173 LEU A N 1
ATOM 1349 C CA . LEU A 1 173 ? 9.295 -8.839 -4.495 1.00 84.44 173 LEU A CA 1
ATOM 1350 C C . LEU A 1 173 ? 8.887 -10.317 -4.383 1.00 84.44 173 LEU A C 1
ATOM 1352 O O . LEU A 1 173 ? 7.711 -10.648 -4.562 1.00 84.44 173 LEU A O 1
ATOM 1356 N N . ILE A 1 174 ? 9.835 -11.192 -4.033 1.00 82.81 174 ILE A N 1
ATOM 1357 C CA . ILE A 1 174 ? 9.599 -12.615 -3.755 1.00 82.81 174 ILE A CA 1
ATOM 1358 C C . ILE A 1 174 ? 8.771 -12.780 -2.473 1.00 82.81 174 ILE A C 1
ATOM 1360 O O . ILE A 1 174 ? 7.800 -13.536 -2.456 1.00 82.81 174 ILE A O 1
ATOM 1364 N N . GLN A 1 175 ? 9.085 -12.031 -1.410 1.00 79.00 175 GLN A N 1
ATOM 1365 C CA . GLN A 1 175 ? 8.310 -12.028 -0.161 1.00 79.00 175 GLN A CA 1
ATOM 1366 C C . GLN A 1 175 ? 6.858 -11.573 -0.361 1.00 79.00 175 GLN A C 1
ATOM 1368 O O . GLN A 1 175 ? 5.949 -12.090 0.300 1.00 79.00 175 GLN A O 1
ATOM 1373 N N . MET A 1 176 ? 6.629 -10.614 -1.259 1.00 74.81 176 MET A N 1
ATOM 1374 C CA . MET A 1 176 ? 5.292 -10.149 -1.639 1.00 74.81 176 MET A CA 1
ATOM 1375 C C . MET A 1 176 ? 4.567 -11.119 -2.585 1.00 74.81 176 MET A C 1
ATOM 1377 O O . MET A 1 176 ? 3.358 -10.996 -2.755 1.00 74.81 176 MET A O 1
ATOM 1381 N N . GLY A 1 177 ? 5.270 -12.098 -3.165 1.00 74.38 177 GLY A N 1
ATOM 1382 C CA . GLY A 1 177 ? 4.710 -13.076 -4.101 1.00 74.38 177 GLY A CA 1
ATOM 1383 C C . GLY A 1 177 ? 4.454 -12.528 -5.508 1.00 74.38 177 GLY A C 1
ATOM 1384 O O . GLY A 1 177 ? 3.766 -13.175 -6.292 1.00 74.38 177 GLY A O 1
ATOM 1385 N N . VAL A 1 178 ? 4.990 -11.346 -5.828 1.00 78.31 178 VAL A N 1
ATOM 1386 C CA . VAL A 1 178 ? 4.817 -10.685 -7.134 1.00 78.31 178 VAL A CA 1
ATOM 1387 C C . VAL A 1 178 ? 5.786 -11.263 -8.164 1.00 78.31 178 VAL A C 1
ATOM 1389 O O . VAL A 1 178 ? 5.397 -11.512 -9.303 1.00 78.31 178 VAL A O 1
ATOM 1392 N N . LYS A 1 179 ? 7.038 -11.524 -7.761 1.00 76.31 179 LYS A N 1
ATOM 1393 C CA . LYS A 1 179 ? 8.046 -12.187 -8.600 1.00 76.31 179 LYS A CA 1
ATOM 1394 C C . LYS A 1 179 ? 8.215 -13.637 -8.156 1.00 76.31 179 LYS A C 1
ATOM 1396 O O . LYS A 1 179 ? 8.358 -13.917 -6.966 1.00 76.31 179 LYS A O 1
ATOM 1401 N N . LYS A 1 180 ? 8.188 -14.564 -9.117 1.00 75.19 180 LYS A N 1
ATOM 1402 C CA . LYS A 1 180 ? 8.499 -15.978 -8.872 1.00 75.19 180 LYS A CA 1
ATOM 1403 C C . LYS A 1 180 ? 10.023 -16.140 -8.778 1.00 75.19 180 LYS A C 1
ATOM 1405 O O . LYS A 1 180 ? 10.718 -15.509 -9.569 1.00 75.19 180 LYS A O 1
ATOM 1410 N N . PRO A 1 181 ? 10.542 -16.954 -7.845 1.00 76.56 181 PRO A N 1
ATOM 1411 C CA . PRO A 1 181 ? 11.976 -17.198 -7.747 1.00 76.56 181 PRO A CA 1
ATOM 1412 C C . PRO A 1 181 ? 12.456 -17.957 -8.990 1.00 76.56 181 PRO A C 1
ATOM 1414 O O . PRO A 1 181 ? 11.949 -19.042 -9.286 1.00 76.56 181 PRO A O 1
ATOM 1417 N N . GLU A 1 182 ? 13.410 -17.378 -9.714 1.00 75.12 182 GLU A N 1
ATOM 1418 C CA . GLU A 1 182 ? 13.938 -17.913 -10.976 1.00 75.12 182 GLU A CA 1
ATOM 1419 C C . GLU A 1 182 ? 15.237 -18.689 -10.738 1.00 75.12 182 GLU A C 1
ATOM 1421 O O . GLU A 1 182 ? 15.471 -19.719 -11.373 1.00 75.12 182 GLU A O 1
ATOM 1426 N N . THR A 1 183 ? 16.047 -18.240 -9.778 1.00 77.44 183 THR A N 1
ATOM 1427 C CA . THR A 1 183 ? 17.339 -18.849 -9.448 1.00 77.44 183 THR A CA 1
ATOM 1428 C C . THR A 1 183 ? 17.282 -19.763 -8.210 1.00 77.44 183 THR A C 1
ATOM 1430 O O . THR A 1 183 ? 16.426 -19.585 -7.334 1.00 77.44 183 THR A O 1
ATOM 1433 N N . PRO A 1 184 ? 18.222 -20.724 -8.086 1.00 70.25 184 PRO A N 1
ATOM 1434 C CA . PRO A 1 184 ? 18.325 -21.599 -6.913 1.00 70.25 184 PRO A CA 1
ATOM 1435 C C . PRO A 1 184 ? 18.509 -20.846 -5.587 1.00 70.25 184 PRO A C 1
ATOM 1437 O O . PRO A 1 184 ? 18.019 -21.289 -4.549 1.00 70.25 184 PRO A O 1
ATOM 1440 N N . GLU A 1 185 ? 19.195 -19.703 -5.613 1.00 74.44 185 GLU A N 1
ATOM 1441 C CA . GLU A 1 185 ? 19.423 -18.853 -4.437 1.00 74.44 185 GLU A CA 1
ATOM 1442 C C . GLU A 1 185 ? 18.139 -18.118 -4.022 1.00 74.44 185 GLU A C 1
ATOM 1444 O O . GLU A 1 185 ? 17.773 -18.086 -2.846 1.00 74.44 185 GLU A O 1
ATOM 1449 N N . GLU A 1 186 ? 17.368 -17.629 -4.994 1.00 74.00 186 GLU A N 1
ATOM 1450 C CA . GLU A 1 186 ? 16.065 -17.003 -4.756 1.00 74.00 186 GLU A CA 1
ATOM 1451 C C . GLU A 1 186 ? 15.012 -17.996 -4.246 1.00 74.00 186 GLU A C 1
ATOM 1453 O O . GLU A 1 186 ? 14.132 -17.623 -3.465 1.00 74.00 186 GLU A O 1
ATOM 1458 N N . GLN A 1 187 ? 15.100 -19.274 -4.632 1.00 74.69 187 GLN A N 1
ATOM 1459 C CA . GLN A 1 187 ? 14.252 -20.324 -4.062 1.00 74.69 187 GLN A CA 1
ATOM 1460 C C . GLN A 1 187 ? 14.530 -20.540 -2.571 1.00 74.69 187 GLN A C 1
ATOM 1462 O O . GLN A 1 187 ? 13.586 -20.754 -1.807 1.00 74.69 187 GLN A O 1
ATOM 1467 N N . GLN A 1 188 ? 15.785 -20.428 -2.126 1.00 76.81 188 GLN A N 1
ATOM 1468 C CA . GLN A 1 188 ? 16.106 -20.487 -0.697 1.00 76.81 188 GLN A CA 1
ATOM 1469 C C . GLN A 1 188 ? 15.515 -19.288 0.049 1.00 76.81 188 GLN A C 1
ATOM 1471 O O . GLN A 1 188 ? 14.894 -19.473 1.096 1.00 76.81 188 GLN A O 1
ATOM 1476 N N . TRP A 1 189 ? 15.601 -18.081 -0.521 1.00 76.25 189 TRP A N 1
ATOM 1477 C CA . TRP A 1 189 ? 14.955 -16.898 0.056 1.00 76.25 189 TRP A CA 1
ATOM 1478 C C . TRP A 1 189 ? 13.437 -17.014 0.112 1.00 76.25 189 TRP A C 1
ATOM 1480 O O . TRP A 1 189 ? 12.837 -16.550 1.078 1.00 76.25 189 TRP A O 1
ATOM 1490 N N . PHE A 1 190 ? 12.805 -17.632 -0.886 1.00 74.25 190 PHE A N 1
ATOM 1491 C CA . PHE A 1 190 ? 11.365 -17.878 -0.875 1.00 74.25 190 PHE A CA 1
ATOM 1492 C C . PHE A 1 190 ? 10.965 -18.839 0.250 1.00 74.25 190 PHE A C 1
ATOM 1494 O O . PHE A 1 190 ? 10.025 -18.553 0.990 1.00 74.25 190 PHE A O 1
ATOM 1501 N N . VAL A 1 191 ? 11.696 -19.944 0.425 1.00 75.94 191 VAL A N 1
ATOM 1502 C CA . VAL A 1 191 ? 11.443 -20.917 1.500 1.00 75.94 191 VAL A CA 1
ATOM 1503 C C . VAL A 1 191 ? 11.678 -20.289 2.877 1.00 75.94 191 VAL A C 1
ATOM 1505 O O . VAL A 1 191 ? 10.841 -20.439 3.767 1.00 75.94 191 VAL A O 1
ATOM 1508 N N . GLU A 1 192 ? 12.761 -19.529 3.047 1.00 74.31 192 GLU A N 1
ATOM 1509 C CA . GLU A 1 192 ? 13.068 -18.807 4.287 1.00 74.31 192 GLU A CA 1
ATOM 1510 C C . GLU A 1 192 ? 12.009 -17.733 4.591 1.00 74.31 192 GLU A C 1
ATOM 1512 O O . GLU A 1 192 ? 11.524 -17.624 5.716 1.00 74.31 192 GLU A O 1
ATOM 1517 N N . ALA A 1 193 ? 11.573 -16.980 3.578 1.00 68.81 193 ALA A N 1
ATOM 1518 C CA . ALA A 1 193 ? 10.501 -15.996 3.695 1.00 68.81 193 ALA A CA 1
ATOM 1519 C C . ALA A 1 193 ? 9.151 -16.628 4.049 1.00 68.81 193 ALA A C 1
ATOM 1521 O O . ALA A 1 193 ? 8.397 -16.071 4.848 1.00 68.81 193 ALA A O 1
ATOM 1522 N N . GLN A 1 194 ? 8.831 -17.781 3.461 1.00 67.62 194 GLN A N 1
ATOM 1523 C CA . GLN A 1 194 ? 7.590 -18.498 3.728 1.00 67.62 194 GLN A CA 1
ATOM 1524 C C . GLN A 1 194 ? 7.583 -19.075 5.150 1.00 67.62 194 GLN A C 1
ATOM 1526 O O . GLN A 1 194 ? 6.573 -18.968 5.846 1.00 67.62 194 GLN A O 1
ATOM 1531 N N . GLN A 1 195 ? 8.719 -19.600 5.615 1.00 66.62 195 GLN A N 1
ATOM 1532 C CA . GLN A 1 195 ? 8.897 -20.043 7.000 1.00 66.62 195 GLN A CA 1
ATOM 1533 C C . GLN A 1 195 ? 8.832 -18.872 7.991 1.00 66.62 195 GLN A C 1
ATOM 1535 O O . GLN A 1 195 ? 8.172 -18.979 9.025 1.00 66.62 195 GLN A O 1
ATOM 1540 N N . ALA A 1 196 ? 9.434 -17.725 7.661 1.00 64.31 196 ALA A N 1
ATOM 1541 C CA . ALA A 1 196 ? 9.369 -16.521 8.487 1.00 64.31 196 ALA A CA 1
ATOM 1542 C C . ALA A 1 196 ? 7.943 -15.949 8.578 1.00 64.31 196 ALA A C 1
ATOM 1544 O O . ALA A 1 196 ? 7.494 -15.617 9.673 1.00 64.31 196 ALA A O 1
ATOM 1545 N N . LYS A 1 197 ? 7.186 -15.915 7.470 1.00 60.53 197 LYS A N 1
ATOM 1546 C CA . LYS A 1 197 ? 5.768 -15.498 7.463 1.00 60.53 197 LYS A CA 1
ATOM 1547 C C . LYS A 1 197 ? 4.852 -16.445 8.238 1.00 60.53 197 LYS A C 1
ATOM 1549 O O . LYS A 1 197 ? 3.844 -16.001 8.776 1.00 60.53 197 LYS A O 1
ATOM 1554 N N . GLN A 1 198 ? 5.175 -17.736 8.302 1.00 55.47 198 GLN A N 1
ATOM 1555 C CA . GLN A 1 198 ? 4.427 -18.689 9.128 1.00 55.47 198 GLN A CA 1
ATOM 1556 C C . GLN A 1 198 ? 4.790 -18.588 10.620 1.00 55.47 198 GLN A C 1
ATOM 1558 O O . GLN A 1 198 ? 3.951 -18.894 11.464 1.00 55.47 198 GLN A O 1
ATOM 1563 N N . GLY A 1 199 ? 6.008 -18.142 10.952 1.00 56.25 199 GLY A N 1
ATOM 1564 C CA . GLY A 1 199 ? 6.485 -17.991 12.332 1.00 56.25 199 GLY A CA 1
ATOM 1565 C C . GLY A 1 199 ? 6.235 -16.619 12.971 1.00 56.25 199 GLY A C 1
ATOM 1566 O O . GLY A 1 199 ? 6.165 -16.525 14.196 1.00 56.25 199 GLY A O 1
ATOM 1567 N N . GLN A 1 200 ? 6.086 -15.555 12.178 1.00 52.69 200 GLN A N 1
ATOM 1568 C CA . GLN A 1 200 ? 5.818 -14.199 12.659 1.00 52.69 200 GLN A CA 1
ATOM 1569 C C . GLN A 1 200 ? 4.418 -13.757 12.241 1.00 52.69 200 GLN A C 1
ATOM 1571 O O . GLN A 1 200 ? 4.180 -13.329 11.116 1.00 52.69 200 GLN A O 1
ATOM 1576 N N . GLN A 1 201 ? 3.488 -13.839 13.190 1.00 49.62 201 GLN A N 1
ATOM 1577 C CA . GLN A 1 201 ? 2.209 -13.146 13.122 1.00 49.62 201 GLN A CA 1
ATOM 1578 C C . GLN A 1 201 ? 2.491 -11.652 12.897 1.00 49.62 201 GLN A C 1
ATOM 1580 O O . GLN A 1 201 ? 3.096 -11.011 13.755 1.00 49.62 201 GLN A O 1
ATOM 1585 N N . ASP A 1 202 ? 2.122 -11.137 11.721 1.00 59.25 202 ASP A N 1
ATOM 1586 C CA . ASP A 1 202 ? 2.489 -9.802 11.236 1.00 59.25 202 ASP A CA 1
ATOM 1587 C C . ASP A 1 202 ? 2.173 -8.727 12.304 1.00 59.25 202 ASP A C 1
ATOM 1589 O O . ASP A 1 202 ? 0.995 -8.470 12.588 1.00 59.25 202 ASP A O 1
ATOM 1593 N N . PRO A 1 203 ? 3.179 -8.094 12.942 1.00 55.59 203 PRO A N 1
ATOM 1594 C CA . PRO A 1 203 ? 2.937 -7.133 14.016 1.00 55.59 203 PRO A CA 1
ATOM 1595 C C . PRO A 1 203 ? 2.109 -5.936 13.536 1.00 55.59 203 PRO A C 1
ATOM 1597 O O . PRO A 1 203 ? 1.346 -5.366 14.311 1.00 55.59 203 PRO A O 1
ATOM 1600 N N . ALA A 1 204 ? 2.196 -5.598 12.245 1.00 65.06 204 ALA A N 1
ATOM 1601 C CA . ALA A 1 204 ? 1.378 -4.569 11.612 1.00 65.06 204 ALA A CA 1
ATOM 1602 C C . ALA A 1 204 ? -0.114 -4.947 11.566 1.00 65.06 204 ALA A C 1
ATOM 1604 O O . ALA A 1 204 ? -0.972 -4.099 11.809 1.00 65.06 204 ALA A O 1
ATOM 1605 N N . MET A 1 205 ? -0.438 -6.226 11.341 1.00 67.62 205 MET A N 1
ATOM 1606 C CA . MET A 1 205 ? -1.812 -6.732 11.448 1.00 67.62 205 MET A CA 1
ATOM 1607 C C . MET A 1 205 ? -2.305 -6.700 12.893 1.00 67.62 205 MET A C 1
ATOM 1609 O O . MET A 1 205 ? -3.447 -6.321 13.128 1.00 67.62 205 MET A O 1
ATOM 1613 N N . VAL A 1 206 ? -1.454 -7.028 13.870 1.00 68.25 206 VAL A N 1
ATOM 1614 C CA . VAL A 1 206 ? -1.804 -6.928 15.299 1.00 68.25 206 VAL A CA 1
ATOM 1615 C C . VAL A 1 206 ? -2.026 -5.472 15.711 1.00 68.25 206 VAL A C 1
ATOM 1617 O O . VAL A 1 206 ? -2.940 -5.185 16.478 1.00 68.25 206 VAL A O 1
ATOM 1620 N N . GLN A 1 207 ? -1.249 -4.530 15.174 1.00 70.50 207 GLN A N 1
ATOM 1621 C CA . GLN A 1 207 ? -1.411 -3.104 15.456 1.00 70.50 207 GLN A CA 1
ATOM 1622 C C . GLN A 1 207 ? -2.681 -2.535 14.809 1.00 70.50 207 GLN A C 1
ATOM 1624 O O . GLN A 1 207 ? -3.440 -1.828 15.473 1.00 70.50 207 GLN A O 1
ATOM 1629 N N . ALA A 1 208 ? -2.970 -2.905 13.557 1.00 72.12 208 ALA A N 1
ATOM 1630 C CA . ALA A 1 208 ? -4.226 -2.569 12.887 1.00 72.12 208 ALA A CA 1
ATOM 1631 C C . ALA A 1 208 ? -5.433 -3.179 13.619 1.00 72.12 208 ALA A C 1
ATOM 1633 O O . ALA A 1 208 ? -6.439 -2.507 13.850 1.00 72.12 208 ALA A O 1
ATOM 1634 N N . GLN A 1 209 ? -5.307 -4.429 14.068 1.00 72.75 209 GLN A N 1
ATOM 1635 C CA . GLN A 1 209 ? -6.303 -5.092 14.901 1.00 72.75 209 GLN A CA 1
ATOM 1636 C C . GLN A 1 209 ? -6.415 -4.433 16.280 1.00 72.75 209 GLN A C 1
ATOM 1638 O O . GLN A 1 209 ? -7.509 -4.386 16.822 1.00 72.75 209 GLN A O 1
ATOM 1643 N N . GLY A 1 210 ? -5.338 -3.851 16.810 1.00 73.00 210 GLY A N 1
ATOM 1644 C CA . GLY A 1 210 ? -5.322 -3.054 18.035 1.00 73.00 210 GLY A CA 1
ATOM 1645 C C . GLY A 1 210 ? -6.136 -1.764 17.921 1.00 73.00 210 GLY A C 1
ATOM 1646 O O . GLY A 1 210 ? -6.917 -1.467 18.820 1.00 73.00 210 GLY A O 1
ATOM 1647 N N . VAL A 1 211 ? -6.029 -1.033 16.806 1.00 77.62 211 VAL A N 1
ATOM 1648 C CA . VAL A 1 211 ? -6.881 0.145 16.530 1.00 77.62 211 VAL A CA 1
ATOM 1649 C C . VAL A 1 211 ? -8.349 -0.270 16.391 1.00 77.62 211 VAL A C 1
ATOM 1651 O O . VAL A 1 211 ? -9.248 0.383 16.919 1.00 77.62 211 VAL A O 1
ATOM 1654 N N . LEU A 1 212 ? -8.603 -1.408 15.746 1.00 78.38 212 LEU A N 1
ATOM 1655 C CA . LEU A 1 212 ? -9.950 -1.962 15.608 1.00 78.38 212 LEU A CA 1
ATOM 1656 C C . LEU A 1 212 ? -10.514 -2.430 16.965 1.00 78.38 212 LEU A C 1
ATOM 1658 O O . LEU A 1 212 ? -11.685 -2.193 17.266 1.00 78.38 212 LEU A O 1
ATOM 1662 N N . LEU A 1 213 ? -9.667 -3.009 17.822 1.00 81.75 213 LEU A N 1
ATOM 1663 C CA . LEU A 1 213 ? -9.997 -3.370 19.200 1.00 81.75 213 LEU A CA 1
ATOM 1664 C C . LEU A 1 213 ? -10.260 -2.141 20.066 1.00 81.75 213 LEU A C 1
ATOM 1666 O O . LEU A 1 213 ? -11.111 -2.220 20.941 1.00 81.75 213 LEU A O 1
ATOM 1670 N N . GLN A 1 214 ? -9.572 -1.017 19.848 1.00 79.94 214 GLN A N 1
ATOM 1671 C CA . GLN A 1 214 ? -9.865 0.232 20.560 1.00 79.94 214 GLN A CA 1
ATOM 1672 C C . GLN A 1 214 ? -11.285 0.720 20.244 1.00 79.94 214 GLN A C 1
ATOM 1674 O O . GLN A 1 214 ? -12.039 1.019 21.169 1.00 79.94 214 GLN A O 1
ATOM 1679 N N . GLY A 1 215 ? -11.694 0.685 18.970 1.00 80.50 215 GLY A N 1
ATOM 1680 C CA . GLY A 1 215 ? -13.078 0.980 18.582 1.00 80.50 215 GLY A CA 1
ATOM 1681 C C . GLY A 1 215 ? -14.095 -0.011 19.172 1.00 80.50 215 GLY A C 1
ATOM 1682 O O . GLY A 1 215 ? -15.160 0.384 19.649 1.00 80.50 215 GLY A O 1
ATOM 1683 N N . GLN A 1 216 ? -13.762 -1.306 19.218 1.00 81.62 216 GLN A N 1
ATOM 1684 C CA . GLN A 1 216 ? -14.606 -2.309 19.882 1.00 81.62 216 GLN A CA 1
ATOM 1685 C C . GLN A 1 216 ? -14.639 -2.151 21.408 1.00 81.62 216 GLN A C 1
ATOM 1687 O O . GLN A 1 216 ? -15.668 -2.419 22.024 1.00 81.62 216 GLN A O 1
ATOM 1692 N N . ALA A 1 217 ? -13.552 -1.699 22.031 1.00 81.50 217 ALA A N 1
ATOM 1693 C CA . ALA A 1 217 ? -13.475 -1.467 23.467 1.00 81.50 217 ALA A CA 1
ATOM 1694 C C . ALA A 1 217 ? -14.378 -0.303 23.891 1.00 81.50 217 ALA A C 1
ATOM 1696 O O . ALA A 1 217 ? -15.011 -0.382 24.943 1.00 81.50 217 ALA A O 1
ATOM 1697 N N . GLU A 1 218 ? -14.507 0.742 23.069 1.00 87.56 218 GLU A N 1
ATOM 1698 C CA . GLU A 1 218 ? -15.490 1.810 23.292 1.00 87.56 218 GLU A CA 1
ATOM 1699 C C . GLU A 1 218 ? -16.931 1.302 23.192 1.00 87.56 218 GLU A C 1
ATOM 1701 O O . GLU A 1 218 ? -17.742 1.590 24.076 1.00 87.56 218 GLU A O 1
ATOM 1706 N N . LEU A 1 219 ? -17.236 0.465 22.196 1.00 83.56 219 LEU A N 1
ATOM 1707 C CA . LEU A 1 219 ? -18.535 -0.209 22.086 1.00 83.56 219 LEU A CA 1
ATOM 1708 C C . LEU A 1 219 ? -18.824 -1.106 23.299 1.00 83.56 219 LEU A C 1
ATOM 1710 O O . LEU A 1 219 ? -19.912 -1.039 23.872 1.00 83.56 219 LEU A O 1
ATOM 1714 N N . ALA A 1 220 ? -17.850 -1.903 23.738 1.00 86.94 220 ALA A N 1
ATOM 1715 C CA . ALA A 1 220 ? -17.980 -2.764 24.910 1.00 86.94 220 ALA A CA 1
ATOM 1716 C C . ALA A 1 220 ? -18.143 -1.950 26.202 1.00 86.94 220 ALA A C 1
ATOM 1718 O O . ALA A 1 220 ? -18.914 -2.328 27.082 1.00 86.94 220 ALA A O 1
ATOM 1719 N N . LYS A 1 221 ? -17.467 -0.801 26.324 1.00 90.31 221 LYS A N 1
ATOM 1720 C CA . LYS A 1 221 ? -17.625 0.106 27.467 1.00 90.31 221 LYS A CA 1
ATOM 1721 C C . LYS A 1 221 ? -19.020 0.730 27.493 1.00 90.31 221 LYS A C 1
ATOM 1723 O O . LYS A 1 221 ? -19.625 0.776 28.562 1.00 90.31 221 LYS A O 1
ATOM 1728 N N . ALA A 1 222 ? -19.556 1.135 26.341 1.00 88.06 222 ALA A N 1
ATOM 1729 C CA . ALA A 1 222 ? -20.929 1.626 26.229 1.00 88.06 222 ALA A CA 1
ATOM 1730 C C . ALA A 1 222 ? -21.965 0.531 26.564 1.00 88.06 222 ALA A C 1
ATOM 1732 O O . ALA A 1 222 ? -22.929 0.783 27.292 1.00 88.06 222 ALA A O 1
ATOM 1733 N N . GLN A 1 223 ? -21.745 -0.710 26.116 1.00 89.12 223 GLN A N 1
ATOM 1734 C CA . GLN A 1 223 ? -22.588 -1.854 26.488 1.00 89.12 223 GLN A CA 1
ATOM 1735 C C . GLN A 1 223 ? -22.509 -2.173 27.987 1.00 89.12 223 GLN A C 1
ATOM 1737 O O . GLN A 1 223 ? -23.534 -2.349 28.635 1.00 89.12 223 GLN A O 1
ATOM 1742 N N . ASN A 1 224 ? -21.315 -2.174 28.581 1.00 87.94 224 ASN A N 1
ATOM 1743 C CA . ASN A 1 224 ? -21.159 -2.406 30.018 1.00 87.94 224 ASN A CA 1
ATOM 1744 C C . ASN A 1 224 ? -21.789 -1.288 30.859 1.00 87.94 224 ASN A C 1
ATOM 1746 O O . ASN A 1 224 ? -22.385 -1.568 31.895 1.00 87.94 224 ASN A O 1
ATOM 1750 N N . GLN A 1 225 ? -21.707 -0.030 30.416 1.00 92.25 225 GLN A N 1
ATOM 1751 C CA . GLN A 1 225 ? -22.379 1.086 31.088 1.00 92.25 225 GLN A CA 1
ATOM 1752 C C . GLN A 1 225 ? -23.902 0.963 31.018 1.00 92.25 225 GLN A C 1
ATOM 1754 O O . GLN A 1 225 ? -24.568 1.153 32.031 1.00 92.25 225 GLN A O 1
ATOM 1759 N N . THR A 1 226 ? -24.457 0.609 29.857 1.00 87.94 226 THR A N 1
ATOM 1760 C CA . THR A 1 226 ? -25.907 0.391 29.716 1.00 87.94 226 THR A CA 1
ATOM 1761 C C . THR A 1 226 ? -26.387 -0.810 30.529 1.00 87.94 226 THR A C 1
ATOM 1763 O O . THR A 1 226 ? -27.421 -0.714 31.187 1.00 87.94 226 THR A O 1
ATOM 1766 N N . LEU A 1 227 ? -25.612 -1.898 30.572 1.00 89.25 227 LEU A N 1
ATOM 1767 C CA . LEU A 1 227 ? -25.906 -3.062 31.407 1.00 89.25 227 LEU A CA 1
ATOM 1768 C C . LEU A 1 227 ? -25.837 -2.718 32.903 1.00 89.25 227 LEU A C 1
ATOM 1770 O O . LEU A 1 227 ? -26.744 -3.072 33.649 1.00 89.25 227 LEU A O 1
ATOM 1774 N N . SER A 1 228 ? -24.810 -1.982 33.343 1.00 89.81 228 SER A N 1
ATOM 1775 C CA . SER A 1 228 ? -24.698 -1.527 34.736 1.00 89.81 228 SER A CA 1
ATOM 1776 C C . SER A 1 228 ? -25.867 -0.623 35.119 1.00 89.81 228 SER A C 1
ATOM 1778 O O . SER A 1 228 ? -26.449 -0.809 36.182 1.00 89.81 228 SER A O 1
ATOM 1780 N N . LEU A 1 229 ? -26.263 0.303 34.238 1.00 90.38 229 LEU A N 1
ATOM 1781 C CA . LEU A 1 229 ? -27.413 1.178 34.465 1.00 90.38 229 LEU A CA 1
ATOM 1782 C C . LEU A 1 229 ? -28.719 0.375 34.584 1.00 90.38 229 LEU A C 1
ATOM 1784 O O . LEU A 1 229 ? -29.543 0.678 35.442 1.00 90.38 229 LEU A O 1
ATOM 1788 N N . GLN A 1 230 ? -28.906 -0.662 33.758 1.00 87.44 230 GLN A N 1
ATOM 1789 C CA . GLN A 1 230 ? -30.060 -1.563 33.864 1.00 87.44 230 GLN A CA 1
ATOM 1790 C C . GLN A 1 230 ? -30.050 -2.368 35.165 1.00 87.44 230 GLN A C 1
ATOM 1792 O O . GLN A 1 230 ? -31.096 -2.508 35.793 1.00 87.44 230 GLN A O 1
ATOM 1797 N N . ILE A 1 231 ? -28.890 -2.873 35.591 1.00 89.44 231 ILE A N 1
ATOM 1798 C CA . ILE A 1 231 ? -28.747 -3.600 36.860 1.00 89.44 231 ILE A CA 1
ATOM 1799 C C . ILE A 1 231 ? -29.050 -2.674 38.043 1.00 89.44 231 ILE A C 1
ATOM 1801 O O . ILE A 1 231 ? -29.787 -3.066 38.946 1.00 89.44 231 ILE A O 1
ATOM 1805 N N . ASP A 1 232 ? -28.537 -1.443 38.031 1.00 89.06 232 ASP A N 1
ATOM 1806 C CA . ASP A 1 232 ? -28.806 -0.459 39.080 1.00 89.06 232 ASP A CA 1
ATOM 1807 C C . ASP A 1 232 ? -30.285 -0.053 39.100 1.00 89.06 232 ASP A C 1
ATOM 1809 O O . ASP A 1 232 ? -30.893 -0.009 40.171 1.00 89.06 232 ASP A O 1
ATOM 1813 N N . ALA A 1 233 ? -30.901 0.156 37.931 1.00 85.88 233 ALA A N 1
ATOM 1814 C CA . ALA A 1 233 ? -32.334 0.415 37.820 1.00 85.88 233 ALA A CA 1
ATOM 1815 C C . ALA A 1 233 ? -33.169 -0.756 38.369 1.00 85.88 233 ALA A C 1
ATOM 1817 O O . ALA A 1 233 ? -34.052 -0.539 39.199 1.00 85.88 233 ALA A O 1
ATOM 1818 N N . ALA A 1 234 ? -32.844 -1.996 37.991 1.00 87.75 234 ALA A N 1
ATOM 1819 C CA . ALA A 1 234 ? -33.519 -3.195 38.484 1.00 87.75 234 ALA A CA 1
ATOM 1820 C C . ALA A 1 234 ? -33.335 -3.382 39.998 1.00 87.75 234 ALA A C 1
ATOM 1822 O O . ALA A 1 234 ? -34.263 -3.784 40.699 1.00 87.75 234 ALA A O 1
ATOM 1823 N N . LYS A 1 235 ? -32.154 -3.051 40.536 1.00 88.69 235 LYS A N 1
ATOM 1824 C CA . LYS A 1 235 ? -31.884 -3.096 41.977 1.00 88.69 235 LYS A CA 1
ATOM 1825 C C . LYS A 1 235 ? -32.707 -2.056 42.734 1.00 88.69 235 LYS A C 1
ATOM 1827 O O . LYS A 1 235 ? -33.273 -2.385 43.774 1.00 88.69 235 LYS A O 1
ATOM 1832 N N . VAL A 1 236 ? -32.809 -0.830 42.215 1.00 88.06 236 VAL A N 1
ATOM 1833 C CA . VAL A 1 236 ? -33.667 0.219 42.788 1.00 88.06 236 VAL A CA 1
ATOM 1834 C C . VAL A 1 236 ? -35.136 -0.197 42.737 1.00 88.06 236 VAL A C 1
ATOM 1836 O O . VAL A 1 236 ? -35.850 -0.026 43.723 1.00 88.06 236 VAL A O 1
ATOM 1839 N N . GLU A 1 237 ? -35.590 -0.796 41.638 1.00 83.50 237 GLU A N 1
ATOM 1840 C CA . GLU A 1 237 ? -36.964 -1.281 41.504 1.00 83.50 237 GLU A CA 1
ATOM 1841 C C . GLU A 1 237 ? -37.274 -2.419 42.488 1.00 83.50 237 GLU A C 1
ATOM 1843 O O . GLU A 1 237 ? -38.262 -2.350 43.222 1.00 83.50 237 GLU A O 1
ATOM 1848 N N . ALA A 1 238 ? -36.390 -3.414 42.598 1.00 84.88 238 ALA A N 1
ATOM 1849 C CA . ALA A 1 238 ? -36.514 -4.492 43.578 1.00 84.88 238 ALA A CA 1
ATOM 1850 C C . ALA A 1 238 ? -36.503 -3.959 45.021 1.00 84.88 238 ALA A C 1
ATOM 1852 O O . ALA A 1 238 ? -37.265 -4.422 45.873 1.00 84.88 238 ALA A O 1
ATOM 1853 N N . GLN A 1 239 ? -35.676 -2.951 45.306 1.00 84.94 239 GLN A N 1
ATOM 1854 C CA . GLN A 1 239 ? -35.613 -2.325 46.623 1.00 84.94 239 GLN A CA 1
ATOM 1855 C C . GLN A 1 239 ? -36.867 -1.495 46.928 1.00 84.94 239 GLN A C 1
ATOM 1857 O O . GLN A 1 239 ? -37.344 -1.517 48.061 1.00 84.94 239 GLN A O 1
ATOM 1862 N N . ASN A 1 240 ? -37.458 -0.839 45.926 1.00 81.69 240 ASN A N 1
ATOM 1863 C CA . ASN A 1 240 ? -38.754 -0.175 46.054 1.00 81.69 240 ASN A CA 1
ATOM 1864 C C . ASN A 1 240 ? -39.883 -1.176 46.326 1.00 81.69 240 ASN A C 1
ATOM 1866 O O . ASN A 1 240 ? -40.704 -0.920 47.204 1.00 81.69 240 ASN A O 1
ATOM 1870 N N . GLN A 1 241 ? -39.902 -2.331 45.654 1.00 82.25 241 GLN A N 1
ATOM 1871 C CA . GLN A 1 241 ? -40.877 -3.395 45.927 1.00 82.25 241 GLN A CA 1
ATOM 1872 C C . GLN A 1 241 ? -40.712 -3.975 47.339 1.00 82.25 241 GLN A C 1
ATOM 1874 O O . GLN A 1 241 ? -41.699 -4.136 48.055 1.00 82.25 241 GLN A O 1
ATOM 1879 N N . LEU A 1 242 ? -39.474 -4.221 47.785 1.00 83.69 242 LEU A N 1
ATOM 1880 C CA . LEU A 1 242 ? -39.188 -4.656 49.157 1.00 83.69 242 LEU A CA 1
ATOM 1881 C C . LEU A 1 242 ? -39.615 -3.616 50.193 1.00 83.69 242 LEU A C 1
ATOM 1883 O O . LEU A 1 242 ? -40.191 -3.973 51.218 1.00 83.69 242 LEU A O 1
ATOM 1887 N N . ASN A 1 243 ? -39.346 -2.336 49.941 1.00 80.25 243 ASN A N 1
ATOM 1888 C CA . ASN A 1 243 ? -39.776 -1.259 50.825 1.00 80.25 243 ASN A CA 1
ATOM 1889 C C . ASN A 1 243 ? -41.304 -1.153 50.859 1.00 80.25 243 ASN A C 1
ATOM 1891 O O . ASN A 1 243 ? -41.863 -1.030 51.941 1.00 80.25 243 ASN A O 1
ATOM 1895 N N . ALA A 1 244 ? -41.988 -1.273 49.719 1.00 75.62 244 ALA A N 1
ATOM 1896 C CA . ALA A 1 244 ? -43.448 -1.300 49.661 1.00 75.62 244 ALA A CA 1
ATOM 1897 C C . ALA A 1 244 ? -44.034 -2.498 50.431 1.00 75.62 244 ALA A C 1
ATOM 1899 O O . ALA A 1 244 ? -44.982 -2.326 51.195 1.00 75.62 244 ALA A O 1
ATOM 1900 N N . ALA A 1 245 ? -43.435 -3.686 50.301 1.00 78.75 245 ALA A N 1
ATOM 1901 C CA . ALA A 1 245 ? -43.831 -4.875 51.054 1.00 78.75 245 ALA A CA 1
ATOM 1902 C C . ALA A 1 245 ? -43.609 -4.697 52.565 1.00 78.75 245 ALA A C 1
ATOM 1904 O O . ALA A 1 245 ? -44.521 -4.955 53.346 1.00 78.75 245 ALA A O 1
ATOM 1905 N N . LYS A 1 246 ? -42.447 -4.170 52.981 1.00 77.38 246 LYS A N 1
ATOM 1906 C CA . LYS A 1 246 ? -42.172 -3.835 54.388 1.00 77.38 246 LYS A CA 1
ATOM 1907 C C . LYS A 1 246 ? -43.142 -2.789 54.928 1.00 77.38 246 LYS A C 1
ATOM 1909 O O . LYS A 1 246 ? -43.597 -2.918 56.055 1.00 77.38 246 LYS A O 1
ATOM 1914 N N . ILE A 1 247 ? -43.481 -1.767 54.141 1.00 74.44 247 ILE A N 1
ATOM 1915 C CA . ILE A 1 247 ? -44.477 -0.759 54.522 1.00 74.44 247 ILE A CA 1
ATOM 1916 C C . ILE A 1 247 ? -45.842 -1.431 54.728 1.00 74.44 247 ILE A C 1
ATOM 1918 O O . ILE A 1 247 ? -46.465 -1.213 55.763 1.00 74.44 247 ILE A O 1
ATOM 1922 N N . ALA A 1 248 ? -46.287 -2.290 53.808 1.00 71.19 248 ALA A N 1
ATOM 1923 C CA . ALA A 1 248 ? -47.550 -3.021 53.939 1.00 71.19 248 ALA A CA 1
ATOM 1924 C C . ALA A 1 248 ? -47.572 -3.978 55.149 1.00 71.19 248 ALA A C 1
ATOM 1926 O O . ALA A 1 248 ? -48.598 -4.099 55.823 1.00 71.19 248 ALA A O 1
ATOM 1927 N N . GLU A 1 249 ? -46.448 -4.627 55.454 1.00 73.94 249 GLU A N 1
ATOM 1928 C CA . GLU A 1 249 ? -46.284 -5.477 56.636 1.00 73.94 249 GLU A CA 1
ATOM 1929 C C . GLU A 1 249 ? -46.325 -4.654 57.933 1.00 73.94 249 GLU A C 1
ATOM 1931 O O . GLU A 1 249 ? -47.036 -5.014 58.868 1.00 73.94 249 GLU A O 1
ATOM 1936 N N . ILE A 1 250 ? -45.638 -3.506 57.977 1.00 71.56 250 ILE A N 1
ATOM 1937 C CA . ILE A 1 250 ? -45.677 -2.573 59.112 1.00 71.56 250 ILE A CA 1
ATOM 1938 C C . ILE A 1 250 ? -47.104 -2.058 59.337 1.00 71.56 250 ILE A C 1
ATOM 1940 O O . ILE A 1 250 ? -47.558 -2.034 60.479 1.00 71.56 250 ILE A O 1
ATOM 1944 N N . PHE A 1 251 ? -47.835 -1.690 58.279 1.00 65.25 251 PHE A N 1
ATOM 1945 C CA . PHE A 1 251 ? -49.233 -1.261 58.396 1.00 65.25 251 PHE A CA 1
ATOM 1946 C C . PHE A 1 251 ? -50.133 -2.366 58.964 1.00 65.25 251 PHE A C 1
ATOM 1948 O O . PHE A 1 251 ? -50.859 -2.111 59.923 1.00 65.25 251 PHE A O 1
ATOM 1955 N N . ASN A 1 252 ? -50.033 -3.601 58.460 1.00 70.50 252 ASN A N 1
ATOM 1956 C CA . ASN A 1 252 ? -50.808 -4.725 59.001 1.00 70.50 252 ASN A CA 1
ATOM 1957 C C . ASN A 1 252 ? -50.439 -5.046 60.458 1.00 70.50 252 ASN A C 1
ATOM 1959 O O . ASN A 1 252 ? -51.327 -5.245 61.286 1.00 70.50 252 ASN A O 1
ATOM 1963 N N . ASN A 1 253 ? -49.148 -5.054 60.798 1.00 71.69 253 ASN A N 1
ATOM 1964 C CA . ASN A 1 253 ? -48.692 -5.327 62.162 1.00 71.69 253 ASN A CA 1
ATOM 1965 C C . ASN A 1 253 ? -49.105 -4.220 63.143 1.00 71.69 253 ASN A C 1
ATOM 1967 O O . ASN A 1 253 ? -49.449 -4.519 64.284 1.00 71.69 253 ASN A O 1
ATOM 1971 N N . MET A 1 254 ? -49.122 -2.949 62.724 1.00 65.00 254 MET A N 1
ATOM 1972 C CA . MET A 1 254 ? -49.616 -1.853 63.565 1.00 65.00 254 MET A CA 1
ATOM 1973 C C . MET A 1 254 ? -51.111 -1.981 63.875 1.00 65.00 254 MET A C 1
ATOM 1975 O O . MET A 1 254 ? -51.506 -1.755 65.020 1.00 65.00 254 MET A O 1
ATOM 1979 N N . ASP A 1 255 ? -51.939 -2.347 62.895 1.00 69.50 255 ASP A N 1
ATOM 1980 C CA . ASP A 1 255 ? -53.379 -2.529 63.116 1.00 69.50 255 ASP A CA 1
ATOM 1981 C C . ASP A 1 255 ? -53.676 -3.779 63.956 1.00 69.50 255 ASP A C 1
ATOM 1983 O O . ASP A 1 255 ? -54.500 -3.724 64.873 1.00 69.50 255 ASP A O 1
ATOM 1987 N N . LEU A 1 256 ? -52.948 -4.878 63.727 1.00 66.38 256 LEU A N 1
ATOM 1988 C CA . LEU A 1 256 ? -53.043 -6.093 64.541 1.00 66.38 256 LEU A CA 1
ATOM 1989 C C . LEU A 1 256 ? -52.626 -5.849 65.996 1.00 66.38 256 LEU A C 1
ATOM 1991 O O . LEU A 1 256 ? -53.335 -6.294 66.898 1.00 66.38 256 LEU A O 1
ATOM 1995 N N . ASN A 1 257 ? -51.540 -5.105 66.236 1.00 73.94 257 ASN A N 1
ATOM 1996 C CA . ASN A 1 257 ? -51.072 -4.790 67.590 1.00 73.94 257 ASN A CA 1
ATOM 1997 C C . ASN A 1 257 ? -52.060 -3.888 68.346 1.00 73.94 257 ASN A C 1
ATOM 1999 O O . ASN A 1 257 ? -52.381 -4.148 69.504 1.00 73.94 257 ASN A O 1
ATOM 2003 N N . LYS A 1 258 ? -52.632 -2.871 67.687 1.00 71.31 258 LYS A N 1
ATOM 2004 C CA . LYS A 1 258 ? -53.703 -2.055 68.291 1.00 71.31 258 LYS 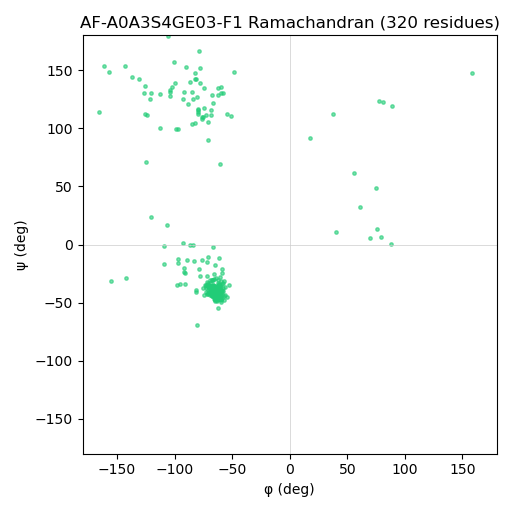A CA 1
ATOM 2005 C C . LYS A 1 258 ? -54.940 -2.894 68.613 1.00 71.31 258 LYS A C 1
ATOM 2007 O O . LYS A 1 258 ? -55.581 -2.697 69.645 1.00 71.31 258 LYS A O 1
ATOM 2012 N N . GLN A 1 259 ? -55.283 -3.851 67.751 1.00 68.19 259 GLN A N 1
ATOM 2013 C CA . GLN A 1 259 ? -56.413 -4.745 67.981 1.00 68.19 259 GLN A CA 1
ATOM 2014 C C . GLN A 1 259 ? -56.137 -5.760 69.103 1.00 68.19 259 GLN A C 1
ATOM 2016 O O . GLN A 1 259 ? -57.057 -6.088 69.858 1.00 68.19 259 GLN A O 1
ATOM 2021 N N . SER A 1 260 ? -54.902 -6.253 69.246 1.00 74.69 260 SER A N 1
ATOM 2022 C CA . SER A 1 260 ? -54.519 -7.142 70.346 1.00 74.69 260 SER A CA 1
ATOM 2023 C C . SER A 1 260 ? -54.508 -6.416 71.686 1.00 74.69 260 SER A C 1
ATOM 2025 O O . SER A 1 260 ? -55.090 -6.936 72.634 1.00 74.69 260 SER A O 1
ATOM 2027 N N . GLU A 1 261 ? -53.960 -5.199 71.751 1.00 74.31 261 GLU A N 1
ATOM 2028 C CA . GLU A 1 261 ? -54.001 -4.368 72.964 1.00 74.31 261 GLU A CA 1
ATOM 2029 C C . GLU A 1 261 ? -55.447 -4.064 73.385 1.00 74.31 261 GLU A C 1
ATOM 2031 O O . GLU A 1 261 ? -55.800 -4.170 74.560 1.00 74.31 261 GLU A O 1
ATOM 2036 N N . PHE A 1 262 ? -56.338 -3.783 72.426 1.00 66.62 262 PHE A N 1
ATOM 2037 C CA . PHE A 1 262 ? -57.758 -3.580 72.722 1.00 66.62 262 PHE A CA 1
ATOM 2038 C C . PHE A 1 262 ? -58.438 -4.848 73.263 1.00 66.62 262 PHE A C 1
ATOM 2040 O O . PHE A 1 262 ? -59.243 -4.780 74.192 1.00 66.62 262 PHE A O 1
ATOM 2047 N N . ARG A 1 263 ? -58.107 -6.029 72.724 1.00 72.75 263 ARG A N 1
ATOM 2048 C CA . ARG A 1 263 ? -58.613 -7.310 73.249 1.00 72.75 263 ARG A CA 1
ATOM 2049 C C . ARG A 1 263 ? -58.078 -7.608 74.644 1.00 72.75 263 ARG A C 1
ATOM 2051 O O . ARG A 1 263 ? -58.819 -8.142 75.464 1.00 72.75 263 ARG A O 1
ATOM 2058 N N . GLU A 1 264 ? -56.827 -7.269 74.921 1.00 77.81 264 GLU A N 1
ATOM 2059 C CA . GLU A 1 264 ? -56.216 -7.448 76.237 1.00 77.81 264 G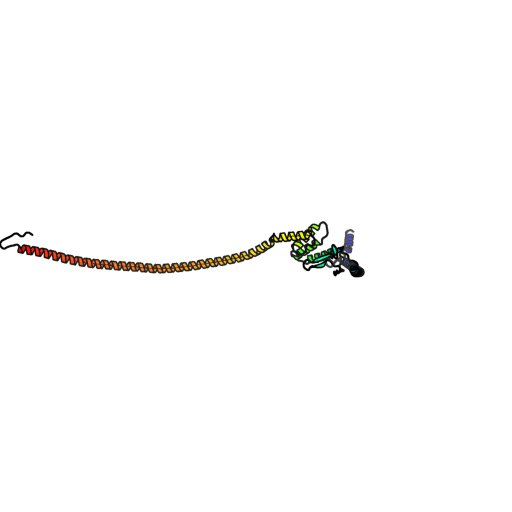LU A CA 1
ATOM 2060 C C . GLU A 1 264 ? -56.850 -6.515 77.279 1.00 77.81 264 GLU A C 1
ATOM 2062 O O . GLU A 1 264 ? -57.204 -6.956 78.376 1.00 77.81 264 GLU A O 1
ATOM 2067 N N . PHE A 1 265 ? -57.135 -5.267 76.898 1.00 75.94 265 PHE A N 1
ATOM 2068 C CA . PHE A 1 265 ? -57.929 -4.344 77.705 1.00 75.94 265 PHE A CA 1
ATOM 2069 C C . PHE A 1 265 ? -59.335 -4.894 77.983 1.00 75.94 265 PHE A C 1
ATOM 2071 O O . PHE A 1 265 ? -59.751 -4.965 79.139 1.00 75.94 265 PHE A O 1
ATOM 2078 N N . LEU A 1 266 ? -60.051 -5.365 76.955 1.00 74.12 266 LEU A N 1
ATOM 2079 C CA . LEU A 1 266 ? -61.369 -5.986 77.133 1.00 74.12 266 LEU A CA 1
ATOM 2080 C C . LEU A 1 266 ? -61.316 -7.225 78.035 1.00 74.12 266 LEU A C 1
ATOM 2082 O O . LEU A 1 266 ? -62.201 -7.407 78.868 1.00 74.12 266 LEU A O 1
ATOM 2086 N N . LYS A 1 267 ? -60.277 -8.058 77.910 1.00 83.06 267 LYS A N 1
ATOM 2087 C CA . LYS A 1 267 ? -60.073 -9.232 78.767 1.00 83.06 267 LYS A CA 1
ATOM 2088 C C . LYS A 1 267 ? -59.841 -8.828 80.224 1.00 83.06 267 LYS A C 1
ATOM 2090 O O . LYS A 1 267 ? -60.412 -9.453 81.109 1.00 83.06 267 LYS A O 1
ATOM 2095 N N . THR A 1 268 ? -59.073 -7.766 80.457 1.00 81.38 268 THR A N 1
ATOM 2096 C CA . THR A 1 268 ? -58.802 -7.218 81.797 1.00 81.38 268 THR A CA 1
ATOM 2097 C C . THR A 1 268 ? -60.062 -6.623 82.425 1.00 81.38 268 THR A C 1
ATOM 2099 O O . THR A 1 268 ? -60.343 -6.829 83.602 1.00 81.38 268 THR A O 1
ATOM 2102 N N . VAL A 1 269 ? -60.875 -5.919 81.635 1.00 79.62 269 VAL A N 1
ATOM 2103 C CA . VAL A 1 269 ? -62.173 -5.405 82.092 1.00 79.62 269 VAL A CA 1
ATOM 2104 C C . VAL A 1 269 ? -63.137 -6.554 82.405 1.00 79.62 269 VAL A C 1
ATOM 2106 O O . VAL A 1 269 ? -63.855 -6.493 83.402 1.00 79.62 269 VAL A O 1
ATOM 2109 N N . ALA A 1 270 ? -63.144 -7.610 81.589 1.00 78.75 270 ALA A N 1
ATOM 2110 C CA . ALA A 1 270 ? -63.970 -8.790 81.823 1.00 78.75 270 ALA A CA 1
ATOM 2111 C C . ALA A 1 270 ? -63.545 -9.556 83.087 1.00 78.75 270 ALA A C 1
ATOM 2113 O O . ALA A 1 270 ? -64.412 -9.904 83.888 1.00 78.75 270 ALA A O 1
ATOM 2114 N N . SER A 1 271 ? -62.240 -9.762 83.307 1.00 84.31 271 SER A N 1
ATOM 2115 C CA . SER A 1 271 ? -61.739 -10.393 84.535 1.00 84.31 271 SER A CA 1
ATOM 2116 C C . SER A 1 271 ? -62.055 -9.542 85.762 1.00 84.31 271 SER A C 1
ATOM 2118 O O . SER A 1 271 ? -62.560 -10.061 86.746 1.00 84.31 271 SER A O 1
ATOM 2120 N N . PHE A 1 272 ? -61.901 -8.217 85.677 1.00 84.38 272 PHE A N 1
ATOM 2121 C CA . PHE A 1 272 ? -62.255 -7.318 86.776 1.00 84.38 272 PHE A CA 1
ATOM 2122 C C . PHE A 1 272 ? -63.754 -7.354 87.127 1.00 84.38 272 PHE A C 1
ATOM 2124 O O . PHE A 1 272 ? -64.125 -7.271 88.298 1.00 84.38 272 PHE A O 1
ATOM 2131 N N . GLN A 1 273 ? -64.639 -7.486 86.132 1.00 79.88 273 GLN A N 1
ATOM 2132 C CA . GLN A 1 273 ? -66.073 -7.677 86.379 1.00 79.88 273 GLN A CA 1
ATOM 2133 C C . GLN A 1 273 ? -66.379 -9.039 87.012 1.00 79.88 273 GLN A C 1
ATOM 2135 O O . GLN A 1 273 ? -67.248 -9.111 87.884 1.00 79.88 273 GLN A O 1
ATOM 2140 N N . GLN A 1 274 ? -65.675 -10.100 86.607 1.00 81.50 274 GLN A N 1
ATOM 2141 C CA . GLN A 1 274 ? -65.789 -11.412 87.244 1.00 81.50 274 GLN A CA 1
ATOM 2142 C C . GLN A 1 274 ? -65.329 -11.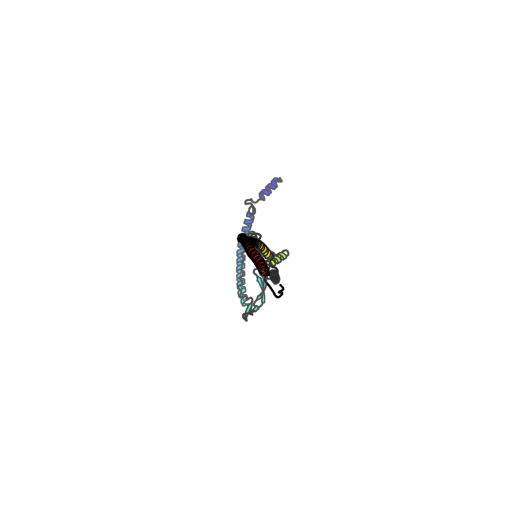365 88.700 1.00 81.50 274 GLN A C 1
ATOM 2144 O O . GLN A 1 274 ? -66.107 -11.767 89.559 1.00 81.50 274 GLN A O 1
ATOM 2149 N N . ASP A 1 275 ? -64.168 -10.774 88.986 1.00 81.88 275 ASP A N 1
ATOM 2150 C CA . ASP A 1 275 ? -63.640 -10.632 90.347 1.00 81.88 275 ASP A CA 1
ATOM 2151 C C . ASP A 1 275 ? -64.610 -9.846 91.240 1.00 81.88 275 ASP A C 1
ATOM 2153 O O . ASP A 1 275 ? -64.910 -10.248 92.360 1.00 81.88 275 ASP A O 1
ATOM 2157 N N . ARG A 1 276 ? -65.189 -8.750 90.727 1.00 81.06 276 ARG A N 1
ATOM 2158 C CA . ARG A 1 276 ? -66.226 -7.979 91.437 1.00 81.06 276 ARG A CA 1
ATOM 2159 C C . ARG A 1 276 ? -67.495 -8.791 91.688 1.00 81.06 276 ARG A C 1
ATOM 2161 O O . ARG A 1 276 ? -68.118 -8.647 92.739 1.00 81.06 276 ARG A O 1
ATOM 2168 N N . SER A 1 277 ? -67.913 -9.605 90.721 1.00 76.56 277 SER A N 1
ATOM 2169 C CA . SER A 1 277 ? -69.084 -10.468 90.879 1.00 76.56 277 SER A CA 1
ATOM 2170 C C . SER A 1 277 ? -68.821 -11.606 91.862 1.00 76.56 277 SER A C 1
ATOM 2172 O O . SER A 1 277 ? -69.743 -12.016 92.566 1.00 76.56 277 SER A O 1
ATOM 2174 N N . GLU A 1 278 ? -67.603 -12.137 91.886 1.00 81.25 278 GLU A N 1
ATOM 2175 C CA . GLU A 1 278 ? -67.176 -13.181 92.807 1.00 81.25 278 GLU A CA 1
ATOM 2176 C C . GLU A 1 278 ? -67.047 -12.629 94.226 1.00 81.25 278 GLU A C 1
ATOM 2178 O O . GLU A 1 278 ? -67.586 -13.230 95.146 1.00 81.25 278 GLU A O 1
ATOM 2183 N N . ASP A 1 279 ? -66.490 -11.430 94.401 1.00 80.50 279 ASP A N 1
ATOM 2184 C CA . ASP A 1 279 ? -66.416 -10.744 95.695 1.00 80.50 279 ASP A CA 1
ATOM 2185 C C . ASP A 1 279 ? -67.814 -10.392 96.241 1.00 80.50 279 ASP A C 1
ATOM 2187 O O . ASP A 1 279 ? -68.122 -10.602 97.415 1.00 80.50 279 ASP A O 1
ATOM 2191 N N . ALA A 1 280 ? -68.738 -9.946 95.381 1.00 77.44 280 ALA A N 1
ATOM 2192 C CA . ALA A 1 280 ? -70.135 -9.741 95.773 1.00 77.44 280 ALA A CA 1
ATOM 2193 C C . ALA A 1 280 ? -70.821 -11.052 96.203 1.00 77.44 280 ALA A C 1
ATOM 2195 O O . ALA A 1 280 ? -71.577 -11.071 97.179 1.00 77.44 280 ALA A O 1
ATOM 2196 N N . ARG A 1 281 ? -70.543 -12.160 95.503 1.00 79.12 281 ARG A N 1
ATOM 2197 C CA . ARG A 1 281 ? -71.040 -13.496 95.865 1.00 79.12 281 ARG A CA 1
ATOM 2198 C C . ARG A 1 281 ? -70.421 -14.005 97.163 1.00 79.12 281 ARG A C 1
ATOM 2200 O O . ARG A 1 281 ? -71.158 -14.505 98.006 1.00 79.12 281 ARG A O 1
ATOM 2207 N N . ALA A 1 282 ? -69.117 -13.831 97.351 1.00 81.81 282 ALA A N 1
ATOM 2208 C CA . ALA A 1 282 ? -68.399 -14.223 98.556 1.00 81.81 282 ALA A CA 1
ATOM 2209 C C . ALA A 1 282 ? -68.930 -13.468 99.781 1.00 81.81 282 ALA A C 1
ATOM 2211 O O . ALA A 1 282 ? -69.211 -14.082 100.806 1.00 81.81 282 ALA A O 1
ATOM 2212 N N . ASN A 1 283 ? -69.170 -12.160 99.660 1.00 79.88 283 ASN A N 1
ATOM 2213 C CA . ASN A 1 283 ? -69.788 -11.367 100.723 1.00 79.88 283 ASN A CA 1
ATOM 2214 C C . ASN A 1 283 ? -71.208 -11.851 101.063 1.00 79.88 283 ASN A C 1
ATOM 2216 O O . ASN A 1 283 ? -71.556 -11.966 102.240 1.00 79.88 283 ASN A O 1
ATOM 2220 N N . ALA A 1 284 ? -72.021 -12.186 100.056 1.00 77.19 284 ALA A N 1
ATOM 2221 C CA . ALA A 1 284 ? -73.348 -12.759 100.279 1.00 77.19 284 ALA A CA 1
ATOM 2222 C C . ALA A 1 284 ? -73.283 -14.143 100.957 1.00 77.19 284 ALA A C 1
ATOM 2224 O O . ALA A 1 284 ? -74.066 -14.425 101.865 1.00 77.19 284 ALA A O 1
ATOM 2225 N N . GLU A 1 285 ? -72.329 -14.990 100.565 1.00 81.44 285 GLU A N 1
ATOM 2226 C CA . GLU A 1 285 ? -72.120 -16.315 101.154 1.00 81.44 285 GLU A CA 1
ATOM 2227 C C . GLU A 1 285 ? -71.615 -16.229 102.602 1.00 81.44 285 GLU A C 1
ATOM 2229 O O . GLU A 1 285 ? -72.097 -16.955 103.472 1.00 81.44 285 GLU A O 1
ATOM 2234 N N . LEU A 1 286 ? -70.689 -15.311 102.894 1.00 83.00 286 LEU A N 1
ATOM 2235 C CA . LEU A 1 286 ? -70.203 -15.051 104.251 1.00 83.00 286 LEU A CA 1
ATOM 2236 C C . LEU A 1 286 ? -71.326 -14.551 105.164 1.00 83.00 286 LEU A C 1
ATOM 2238 O O . LEU A 1 286 ? -71.431 -15.000 106.306 1.00 83.00 286 LEU A O 1
ATOM 2242 N N . LEU A 1 287 ? -72.198 -13.674 104.660 1.00 82.38 287 LEU A N 1
ATOM 2243 C CA . LEU A 1 287 ? -73.358 -13.188 105.405 1.00 82.38 287 LEU A CA 1
ATOM 2244 C C . LEU A 1 287 ? -74.354 -14.319 105.704 1.00 82.38 287 LEU A C 1
ATOM 2246 O O . LEU A 1 287 ? -74.858 -14.418 106.825 1.00 82.38 287 LEU A O 1
ATOM 2250 N N . LEU A 1 288 ? -74.593 -15.210 104.736 1.00 82.19 288 LEU A N 1
ATOM 2251 C CA . LEU A 1 288 ? -75.442 -16.385 104.935 1.00 82.19 288 LEU A CA 1
ATOM 2252 C C . LEU A 1 288 ? -74.851 -17.338 105.985 1.00 82.19 288 LEU A C 1
ATOM 2254 O O . LEU A 1 288 ? -75.544 -17.699 106.936 1.00 82.19 288 LEU A O 1
ATOM 2258 N N . LYS A 1 289 ? -73.558 -17.675 105.879 1.00 85.38 289 LYS A N 1
ATOM 2259 C CA . LYS A 1 289 ? -72.856 -18.522 106.861 1.00 85.38 289 LYS A CA 1
ATOM 2260 C C . LYS A 1 289 ? -72.851 -17.901 108.259 1.00 85.38 289 LYS A C 1
ATOM 2262 O O . LYS A 1 289 ? -73.020 -18.617 109.245 1.00 85.38 289 LYS A O 1
ATOM 2267 N N . GLY A 1 290 ? -72.705 -16.579 108.365 1.00 83.00 290 GLY A N 1
ATOM 2268 C CA . GLY A 1 290 ? -72.815 -15.863 109.639 1.00 83.00 290 GLY A CA 1
ATOM 2269 C C . GLY A 1 290 ? -74.203 -16.004 110.279 1.00 83.00 290 GLY A C 1
ATOM 2270 O O . GLY A 1 290 ? -74.320 -16.267 111.481 1.00 83.00 290 GLY A O 1
ATOM 2271 N N . ASN A 1 291 ? -75.269 -15.909 109.481 1.00 82.25 291 ASN A N 1
ATOM 2272 C CA . ASN A 1 291 ? -76.637 -16.123 109.960 1.00 82.25 291 ASN A CA 1
ATOM 2273 C C . ASN A 1 291 ? -76.886 -17.579 110.391 1.00 82.25 291 ASN A C 1
ATOM 2275 O O . ASN A 1 291 ? -77.503 -17.816 111.429 1.00 82.25 291 ASN A O 1
ATOM 2279 N N . GLU A 1 292 ? -76.372 -18.562 109.650 1.00 80.25 292 GLU A N 1
ATOM 2280 C CA . GLU A 1 292 ? -76.473 -19.978 110.030 1.00 80.25 292 GLU A CA 1
ATOM 2281 C C . GLU A 1 292 ? -75.728 -20.280 111.338 1.00 80.25 292 GLU A C 1
ATOM 2283 O O . GLU A 1 292 ? -76.268 -20.950 112.222 1.00 80.25 292 GLU A O 1
ATOM 2288 N N . GLN A 1 293 ? -74.514 -19.745 111.507 1.00 83.62 293 GLN A N 1
ATOM 2289 C CA . GLN A 1 293 ? -73.724 -19.927 112.728 1.00 83.62 293 GLN A CA 1
ATOM 2290 C C . GLN A 1 293 ? -74.406 -19.319 113.956 1.00 83.62 293 GLN A C 1
ATOM 2292 O O . GLN A 1 293 ? -74.491 -19.972 114.997 1.00 83.62 293 GLN A O 1
ATOM 2297 N N . THR A 1 294 ? -74.933 -18.097 113.844 1.00 81.38 294 THR A N 1
ATOM 2298 C CA . THR A 1 294 ? -75.655 -17.453 114.954 1.00 81.38 294 THR A CA 1
ATOM 2299 C C . THR A 1 294 ? -76.936 -18.202 115.319 1.00 81.38 294 THR A C 1
ATOM 2301 O O . THR A 1 294 ? -77.245 -18.340 116.505 1.00 81.38 294 THR A O 1
ATOM 2304 N N . HIS A 1 295 ? -77.667 -18.733 114.333 1.00 84.25 295 HIS A N 1
ATOM 2305 C CA . HIS A 1 295 ? -78.832 -19.577 114.588 1.00 84.25 295 HIS A CA 1
ATOM 2306 C C . HIS A 1 295 ? -78.449 -20.878 115.305 1.00 84.25 295 HIS A C 1
ATOM 2308 O O . HIS A 1 295 ? -79.057 -21.212 116.325 1.00 84.25 295 HIS A O 1
ATOM 2314 N N . LYS A 1 296 ? -77.401 -21.567 114.835 1.00 85.44 296 LYS A N 1
ATOM 2315 C CA . LYS A 1 296 ? -76.884 -22.790 115.461 1.00 85.44 296 LYS A CA 1
ATOM 2316 C C . LYS A 1 296 ? -76.458 -22.549 116.908 1.00 85.44 296 LYS A C 1
ATOM 2318 O O . LYS A 1 296 ? -76.882 -23.276 117.796 1.00 85.44 296 LYS A O 1
ATOM 2323 N N . GLN A 1 297 ? -75.721 -21.471 117.170 1.00 82.81 297 GLN A N 1
ATOM 2324 C CA . GLN A 1 297 ? -75.270 -21.127 118.518 1.00 82.81 297 GLN A CA 1
ATOM 2325 C C . GLN A 1 297 ? -76.444 -20.838 119.469 1.00 82.81 297 GLN A C 1
ATOM 2327 O O . GLN A 1 297 ? -76.425 -21.261 120.623 1.00 82.81 297 GLN A O 1
ATOM 2332 N N . ARG A 1 298 ? -77.502 -20.162 118.992 1.00 83.69 298 ARG A N 1
ATOM 2333 C CA . ARG A 1 298 ? -78.729 -19.947 119.781 1.00 83.69 298 ARG A CA 1
ATOM 2334 C C . ARG A 1 298 ? -79.481 -21.249 120.052 1.00 83.69 298 ARG A C 1
ATOM 2336 O O . ARG A 1 298 ? -79.978 -21.412 121.161 1.00 83.69 298 ARG A O 1
ATOM 2343 N N . MET A 1 299 ? -79.565 -22.149 119.072 1.00 81.69 299 MET A N 1
ATOM 2344 C CA . MET A 1 299 ? -80.170 -23.477 119.233 1.00 81.69 299 MET A CA 1
ATOM 2345 C C . MET A 1 299 ? -79.398 -24.325 120.245 1.00 81.69 299 MET A C 1
ATOM 2347 O O . MET A 1 299 ? -80.012 -24.875 121.153 1.00 81.69 299 MET A O 1
ATOM 2351 N N . ASP A 1 300 ? -78.068 -24.363 120.152 1.00 85.06 300 ASP A N 1
ATOM 2352 C CA . ASP A 1 300 ? -77.215 -25.099 121.089 1.00 85.06 300 ASP A CA 1
ATOM 2353 C C . ASP A 1 300 ? -77.388 -24.563 122.522 1.00 85.06 300 ASP A C 1
ATOM 2355 O O . ASP A 1 300 ? -77.650 -25.331 123.448 1.00 85.06 300 ASP A O 1
ATOM 2359 N N . ILE A 1 301 ? -77.358 -23.235 122.707 1.00 81.88 301 ILE A N 1
ATOM 2360 C CA . ILE A 1 301 ? -77.608 -22.593 124.009 1.00 81.88 301 ILE A CA 1
ATOM 2361 C C . ILE A 1 301 ? -79.025 -22.896 124.521 1.00 81.88 301 ILE A C 1
ATOM 2363 O O . ILE A 1 301 ? -79.203 -23.203 125.701 1.00 81.88 301 ILE A O 1
ATOM 2367 N N . ALA A 1 302 ? -80.043 -22.824 123.659 1.00 80.75 302 ALA A N 1
ATOM 2368 C CA . ALA A 1 302 ? -81.426 -23.108 124.032 1.00 80.75 302 ALA A CA 1
ATOM 2369 C C . ALA A 1 302 ? -81.622 -24.576 124.444 1.00 80.75 302 ALA A C 1
ATOM 2371 O O . ALA A 1 302 ? -82.288 -24.826 125.448 1.00 80.75 302 ALA A O 1
ATOM 2372 N N . ASN A 1 303 ? -81.007 -25.520 123.726 1.00 81.00 303 ASN A N 1
ATOM 2373 C CA . ASN A 1 303 ? -81.035 -26.948 124.043 1.00 81.00 303 ASN A CA 1
ATOM 2374 C C . ASN A 1 303 ? -80.360 -27.231 125.392 1.00 81.00 303 ASN A C 1
ATOM 2376 O O . ASN A 1 303 ? -80.933 -27.940 126.216 1.00 81.00 303 ASN A O 1
ATOM 2380 N N . ILE A 1 304 ? -79.205 -26.614 125.667 1.00 79.06 304 ILE A N 1
ATOM 2381 C CA . ILE A 1 304 ? -78.510 -26.728 126.962 1.00 79.06 304 ILE A CA 1
ATOM 2382 C C . ILE A 1 304 ? -79.351 -26.126 128.106 1.00 79.06 304 ILE A C 1
ATOM 238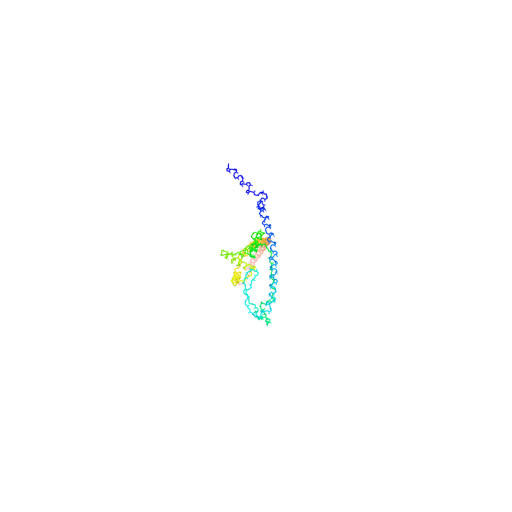4 O O . ILE A 1 304 ? -79.448 -26.697 129.191 1.00 79.06 304 ILE A O 1
ATOM 2388 N N . LEU A 1 305 ? -80.011 -24.986 127.883 1.00 75.94 305 LEU A N 1
ATOM 2389 C CA . LEU A 1 305 ? -80.909 -24.370 128.874 1.00 75.94 305 LEU A CA 1
ATOM 2390 C C . LEU A 1 305 ? -82.195 -25.176 129.107 1.00 75.94 305 LEU A C 1
ATOM 2392 O O . LEU A 1 305 ? -82.790 -25.098 130.183 1.00 75.94 305 LEU A O 1
ATOM 2396 N N . GLN A 1 306 ? -82.687 -25.896 128.098 1.00 75.81 306 GLN A N 1
ATOM 2397 C CA . GLN A 1 306 ? -83.829 -26.799 128.244 1.00 75.81 306 GLN A CA 1
ATOM 2398 C C . GLN A 1 306 ? -83.433 -28.077 128.991 1.00 75.81 306 GLN A C 1
ATOM 2400 O O . GLN A 1 306 ? -84.150 -28.459 129.915 1.00 75.81 306 GLN A O 1
ATOM 2405 N N . SER A 1 307 ? -82.277 -28.675 128.682 1.00 71.31 307 SER A N 1
ATOM 2406 C CA . SER A 1 307 ? -81.773 -29.848 129.407 1.00 71.31 307 SER A CA 1
ATOM 2407 C C . SER A 1 307 ? -81.448 -29.529 130.870 1.00 71.31 307 SER A C 1
ATOM 2409 O O . SER A 1 307 ? -81.818 -30.296 131.754 1.00 71.31 307 SER A O 1
ATOM 2411 N N . GLN A 1 308 ? -80.881 -28.352 131.171 1.00 67.56 308 GLN A N 1
ATOM 2412 C CA . GLN A 1 308 ? -80.707 -27.902 132.559 1.00 67.56 308 GLN A CA 1
ATOM 2413 C C . GLN A 1 308 ? -82.037 -27.687 133.294 1.00 67.56 308 GLN A C 1
ATOM 2415 O O . GLN A 1 308 ? -82.130 -28.007 134.476 1.00 67.56 308 GLN A O 1
ATOM 2420 N N . ARG A 1 309 ? -83.079 -27.181 132.617 1.00 64.88 309 ARG A N 1
ATOM 2421 C CA . ARG A 1 309 ? -84.418 -27.018 133.216 1.00 64.88 309 ARG A CA 1
ATOM 2422 C C . ARG A 1 309 ? -85.152 -28.340 133.434 1.00 64.88 309 ARG A C 1
ATOM 2424 O O . ARG A 1 309 ? -85.962 -28.414 134.348 1.00 64.88 309 ARG A O 1
ATOM 2431 N N . GLN A 1 310 ? -84.862 -29.375 132.648 1.00 62.12 310 GLN A N 1
ATOM 2432 C CA . GLN A 1 310 ? -85.324 -30.740 132.925 1.00 62.12 310 GLN A CA 1
ATOM 2433 C C . GLN A 1 310 ? -84.595 -31.391 134.112 1.00 62.12 310 GLN A C 1
ATOM 2435 O O . GLN A 1 310 ? -85.083 -32.387 134.637 1.00 62.12 310 GLN A O 1
ATOM 2440 N N . ASN A 1 311 ? -83.466 -30.832 134.565 1.00 56.28 311 ASN A N 1
ATOM 2441 C CA . ASN A 1 311 ? -82.607 -31.467 135.562 1.00 56.28 311 ASN A CA 1
ATOM 2442 C C . ASN A 1 311 ? -83.026 -31.239 137.034 1.00 56.28 311 ASN A C 1
ATOM 2444 O O . ASN A 1 311 ? -82.359 -31.772 137.913 1.00 56.28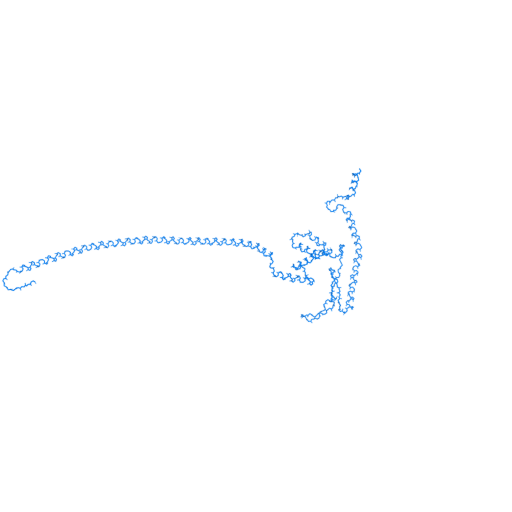 311 ASN A O 1
ATOM 2448 N N . GLN A 1 312 ? -84.106 -30.500 137.354 1.00 48.28 312 GLN A N 1
ATOM 2449 C CA . GLN A 1 312 ? -84.687 -30.438 138.719 1.00 48.28 312 GLN A CA 1
ATOM 2450 C C . GLN A 1 312 ? -86.181 -30.018 138.725 1.00 48.28 312 GLN A C 1
ATOM 2452 O O . GLN A 1 312 ? -86.526 -29.130 137.944 1.00 48.28 312 GLN A O 1
ATOM 2457 N N . PRO A 1 313 ? -87.050 -30.482 139.665 1.00 52.00 313 PRO A N 1
ATOM 2458 C CA . PRO A 1 313 ? -86.915 -31.603 140.608 1.00 52.00 313 PRO A CA 1
ATOM 2459 C C . PRO A 1 313 ? -88.131 -32.569 140.636 1.00 52.00 313 PRO A C 1
ATOM 2461 O O . PRO A 1 313 ? -89.283 -32.148 140.684 1.00 52.00 313 PRO A O 1
ATOM 2464 N N . SER A 1 314 ? -87.877 -33.871 140.779 1.00 39.97 314 SER A N 1
ATOM 2465 C CA . SER A 1 314 ? -88.761 -34.792 141.514 1.00 39.97 314 SER A CA 1
ATOM 2466 C C . SER A 1 314 ? -88.031 -36.106 141.793 1.00 39.97 314 SER A C 1
ATOM 2468 O O . SER A 1 314 ? -87.704 -36.827 140.863 1.00 39.97 314 SER A O 1
ATOM 2470 N N . GLY A 1 315 ? -87.782 -36.370 143.079 1.00 39.91 315 GLY A N 1
ATOM 2471 C CA . GLY A 1 315 ? -87.618 -37.688 143.704 1.00 39.91 315 GLY A CA 1
ATOM 2472 C C . GLY A 1 315 ? -86.894 -38.812 142.949 1.00 39.91 315 GLY A C 1
ATOM 2473 O O . GLY A 1 315 ? -87.486 -39.472 142.107 1.00 39.91 315 GLY A O 1
ATOM 2474 N N . SER A 1 316 ? -85.720 -39.164 143.481 1.00 39.88 316 SER A N 1
ATOM 2475 C CA . SER A 1 316 ? -85.184 -40.533 143.552 1.00 39.88 316 SER A CA 1
ATOM 2476 C C . SER A 1 316 ? -84.501 -41.134 142.306 1.00 39.88 316 SER A C 1
ATOM 2478 O O . SER A 1 316 ? -85.122 -41.413 141.292 1.00 39.88 316 SER A O 1
ATOM 2480 N N . VAL A 1 317 ? -83.241 -41.529 142.545 1.00 44.91 317 VAL A N 1
ATOM 2481 C CA . VAL A 1 317 ? -82.448 -42.601 141.904 1.00 44.91 317 VAL A CA 1
ATOM 2482 C C . VAL A 1 317 ? -81.622 -42.258 140.650 1.00 44.91 317 VAL A C 1
ATOM 2484 O O . VAL A 1 317 ? -82.143 -41.994 139.577 1.00 44.91 317 VAL A O 1
ATOM 2487 N N . ALA A 1 318 ? -80.312 -42.466 140.841 1.00 50.09 318 ALA A N 1
ATOM 2488 C CA . ALA A 1 318 ? -79.231 -42.751 139.893 1.00 50.09 318 ALA A CA 1
ATOM 2489 C C . ALA A 1 318 ? -78.628 -41.606 139.056 1.00 50.09 318 ALA A C 1
ATOM 2491 O O . ALA A 1 318 ? -79.271 -40.903 138.290 1.00 50.09 318 ALA A O 1
ATOM 2492 N N . GLU A 1 319 ? -77.316 -41.505 139.236 1.00 51.34 319 GLU A N 1
ATOM 2493 C CA . GLU A 1 319 ? -76.312 -40.686 138.572 1.00 51.34 319 GLU A CA 1
ATOM 2494 C C . GLU A 1 319 ? -76.274 -40.944 137.051 1.00 51.34 319 GLU A C 1
ATOM 2496 O O . GLU A 1 319 ? -76.155 -42.089 136.615 1.00 51.34 319 GLU A O 1
ATOM 2501 N N . THR A 1 320 ? -76.312 -39.886 136.240 1.00 50.25 320 THR A N 1
ATOM 2502 C CA . THR A 1 320 ? -75.899 -39.923 134.825 1.00 50.25 320 THR A CA 1
ATOM 2503 C C . THR A 1 320 ? -74.853 -38.833 134.593 1.00 50.25 320 THR A C 1
ATOM 2505 O O . THR A 1 320 ? -75.198 -37.652 134.698 1.00 50.25 320 THR A O 1
ATOM 2508 N N . PRO A 1 321 ? -73.581 -39.183 134.320 1.00 59.81 321 PRO A N 1
ATOM 2509 C CA . PRO A 1 321 ? -72.555 -38.210 133.972 1.00 59.81 321 PRO A CA 1
ATOM 2510 C C . PRO A 1 321 ? -72.626 -37.835 132.481 1.00 59.81 321 PRO A C 1
ATOM 2512 O O . PRO A 1 321 ? -72.895 -38.699 131.654 1.00 59.81 321 PRO A O 1
ATOM 2515 N N . GLN A 1 322 ? -72.380 -36.538 132.235 1.00 44.50 322 GLN A N 1
ATOM 2516 C CA . GLN A 1 322 ? -72.186 -35.778 130.978 1.00 44.50 322 GLN A CA 1
ATOM 2517 C C . GLN A 1 322 ? -72.696 -36.363 129.655 1.00 44.50 322 GLN A C 1
ATOM 2519 O O . GLN A 1 322 ? -72.078 -37.313 129.131 1.00 44.50 322 GLN A O 1
#